Protein 1TEV (pdb70)

InterPro domains:
  IPR000850 Adenylate kinase/UMP-CMP kinase [MF_00235] (4-193)
  IPR000850 Adenylate kinase/UMP-CMP kinase [PR00094] (7-20)
  IPR000850 Adenylate kinase/UMP-CMP kinase [PR00094] (35-49)
  IPR000850 Adenylate kinase/UMP-CMP kinase [PR00094] (89-105)
  IPR000850 Adenylate kinase/UMP-CMP kinase [PR00094] (140-155)
  IPR000850 Adenylate kinase/UMP-CMP kinase [PR00094] (157-171)
  IPR000850 Adenylate kinase/UMP-CMP kinase [PTHR23359] (5-189)
  IPR000850 Adenylate kinase/UMP-CMP kinase [cd01428] (5-184)
  IPR006266 UMP-CMP kinase [MF_03172] (3-195)
  IPR006266 UMP-CMP kinase [TIGR01359] (5-192)
  IPR027417 P-loop containing nucleoside triphosphate hydrolase [G3DSA:3.40.50.300] (1-196)
  IPR027417 P-loop containing nucleoside triphosphate hydrolase [SSF52540] (3-194)
  IPR033690 Adenylate kinase, conserved site [PS0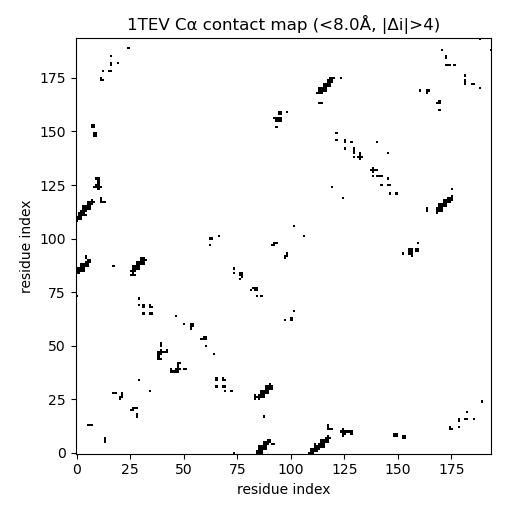0113] (89-100)

Organism: Homo sapiens (NCBI:txid9606)

Foldseek 3Di:
DEEEEEAAAALLCRVLLVVVCCVPPVAAEEELVVLVVVQCVPCVHPCNVVVVVCVVVVHDDDLVVSLVSVLVVQVVVCVVPVPNNYYYYYPPDQAVVSVVVCCVPCVVPYHYQAYEYRDDDQVSSLVSVQVVAVVPPGDPDDSVVSSVRNVVSCVRCVVVQVVRVVVVGYDYFHSSDDSVVRNVSVCVVVVPRD

CATH classification: 3.40.50.300

Secondary structure (DSSP, 8-state):
-EEEEEE--TTSSHHHHHHHHHHHH-PEEEEHHHHHHHHHH-TTSTTHHHHHHHHHTT-PPPHHHHHHHHHHHHHHHHHH-TT--EEEEES---SHHHHHHHHHHHTTT-EEEEEEEEE--HHHHHHHHHHHHHTSS--S--HHHHHHHHHHHHHHHHHHHHHHHHTT-EEEEETTS-HHHHHHHHHHHHHH--

Solvent-accessible surface area: 11073 Å² total; per-residue (Å²): 68,54,0,0,0,3,2,0,4,22,3,4,22,46,52,65,4,1,64,67,0,51,152,114,52,25,4,34,66,10,27,5,41,86,26,45,106,67,11,114,129,69,97,119,30,121,45,3,101,78,1,97,115,46,103,177,108,76,115,158,24,36,32,103,10,18,8,42,3,0,69,61,45,5,74,104,36,49,96,94,72,78,162,82,38,63,0,0,0,19,36,4,2,118,58,104,107,25,5,97,15,4,66,157,64,4,112,76,117,11,91,23,32,1,0,0,7,3,38,23,87,34,70,57,6,2,87,50,16,54,106,142,7,165,102,72,87,181,28,146,26,86,112,134,51,2,68,149,116,4,90,70,21,58,137,42,2,106,48,0,10,80,82,11,104,156,114,55,70,21,40,138,3,62,2,47,73,66,72,95,90,7,29,85,35,0,31,125,24,4,95,170,95,29

GO terms:
  GO:0005515 protein binding (F, IPI)
  GO:0033862 UMP kinase activity (F, IDA)
  GO:0006225 UDP biosynthetic process (P, IDA)
  GO:0005634 nucleus (C, EXP)
  GO:0005737 cytoplasm (C, EXP)
  GO:0004849 uridine kinase activity (F, TAS)
  GO:0005634 nucleus (C, TAS)
  GO:0005737 cytoplasm (C, TAS)
  GO:0009220 pyrimidine ribonucleotide biosynthetic process (P, TAS)
  GO:0050145 nucleoside monophosphate kinase activity (F, EXP)
  GO:0005829 cytosol (C, TAS)
  GO:0015949 nucleobase-containing small molecule interconversion (P, TAS)
  GO:0005654 nucleoplasm (C, IDA)
  GO:0004550 nucleoside diphosphate kinase activity (F, IDA)
  GO:0070062 extracellular exosome (C, HDA)

Sequence (194 aa):
PLVVFVLGGPGAGKGTQCARIVEKYGYTHLSAGELLRDERKNPDSQYGELIEKYIKEGKIVPVEITISLLKREMDQTMAANAQKNKFLIDGFPRNQDNLQGWNKTMDGKADVSFVLFFDCNNEICIERCLERGKSSGRSDDNRESLEKRIQTYLQSTKPIIDLYEEMGKVKKIDASKSVDEVFDEVVQIFDKEG

Structure (mmCIF, N/CA/C/O backbone):
data_1TEV
#
_entry.id   1TEV
#
_cell.length_a   62.750
_cell.length_b   62.750
_cell.length_c   226.310
_cell.angle_alpha   90.00
_cell.angle_beta   90.00
_cell.angle_gamma   120.00
#
_symmetry.space_group_name_H-M   'P 65 2 2'
#
loop_
_entity.id
_entity.type
_entity.pdbx_description
1 polymer 'UMP-CMP kinase'
2 non-polymer 'SULFATE ION'
3 water water
#
loop_
_atom_site.group_PDB
_atom_site.id
_atom_site.type_symbol
_atom_site.label_atom_id
_atom_site.label_alt_id
_atom_site.label_comp_id
_atom_site.label_asym_id
_atom_site.label_entity_id
_atom_site.label_seq_id
_atom_site.pdbx_PDB_ins_code
_atom_site.Cartn_x
_atom_site.Cartn_y
_atom_site.Cartn_z
_atom_site.occupancy
_atom_site.B_iso_or_equiv
_atom_site.auth_seq_id
_atom_site.auth_comp_id
_atom_site.auth_asym_id
_atom_site.auth_atom_id
_atom_site.pdbx_PDB_model_num
ATOM 1 N N . PRO A 1 3 ? 66.569 22.912 19.499 1.00 42.19 3 PRO A N 1
ATOM 2 C CA . PRO A 1 3 ? 65.106 22.532 19.414 1.00 42.06 3 PRO A CA 1
ATOM 3 C C . PRO A 1 3 ? 64.299 23.627 18.721 1.00 40.49 3 PRO A C 1
ATOM 4 O O . PRO A 1 3 ? 64.161 24.754 19.197 1.00 40.98 3 PRO A O 1
ATOM 8 N N . LEU A 1 4 ? 63.844 23.298 17.529 1.00 39.67 4 LEU A N 1
ATOM 9 C CA . LEU A 1 4 ? 63.161 24.242 16.659 1.00 39.04 4 LEU A CA 1
ATOM 10 C C . LEU A 1 4 ? 61.700 23.865 16.586 1.00 37.10 4 LEU A C 1
ATOM 11 O O . LEU A 1 4 ? 61.375 22.705 16.426 1.00 37.25 4 LEU A O 1
ATOM 16 N N . VAL A 1 5 ? 60.836 24.863 16.663 1.00 34.84 5 VAL A N 1
ATOM 17 C CA . VAL A 1 5 ? 59.419 24.684 16.626 1.00 33.83 5 VAL A CA 1
ATOM 18 C C . VAL A 1 5 ? 58.784 25.493 15.511 1.00 33.14 5 VAL A C 1
ATOM 19 O O . VAL A 1 5 ? 59.113 26.661 15.326 1.00 32.91 5 VAL A O 1
ATOM 23 N N . VAL A 1 6 ? 57.833 24.882 14.803 1.00 31.54 6 VAL A N 1
ATOM 24 C CA . VAL A 1 6 ? 56.932 25.585 13.941 1.00 30.80 6 VAL A CA 1
ATOM 25 C C . VAL A 1 6 ? 55.515 25.400 14.493 1.00 31.63 6 VAL A C 1
ATOM 26 O O . VAL A 1 6 ? 55.058 24.257 14.640 1.00 31.32 6 VAL A O 1
ATOM 30 N N . PHE A 1 7 ? 54.809 26.508 14.732 1.00 31.53 7 PHE A N 1
ATOM 31 C CA . PHE A 1 7 ? 53.434 26.462 15.200 1.00 31.48 7 PHE A CA 1
ATOM 32 C C . PHE A 1 7 ? 52.534 26.418 13.963 1.00 31.44 7 PHE A C 1
ATOM 33 O O . PHE A 1 7 ? 52.750 27.177 13.017 1.00 30.03 7 PHE A O 1
ATOM 41 N N . VAL A 1 8 ? 51.511 25.569 14.006 1.00 30.34 8 VAL A N 1
ATOM 42 C CA . VAL A 1 8 ? 50.608 25.360 12.906 1.00 31.08 8 VAL A CA 1
ATOM 43 C C . VAL A 1 8 ? 49.261 25.865 13.324 1.00 32.03 8 VAL A C 1
ATOM 44 O O . VAL A 1 8 ? 48.668 25.334 14.272 1.00 32.99 8 VAL A O 1
ATOM 48 N N . LEU A 1 9 ? 48.753 26.854 12.595 1.00 32.86 9 LEU A N 1
ATOM 49 C CA . LEU A 1 9 ? 47.537 27.550 12.993 1.00 34.62 9 LEU A CA 1
ATOM 50 C C . LEU A 1 9 ? 46.503 27.453 11.886 1.00 34.25 9 LEU A C 1
ATOM 51 O O . LEU A 1 9 ? 46.833 27.296 10.720 1.00 35.27 9 LEU A O 1
ATOM 56 N N . GLY A 1 10 ? 45.251 27.497 12.288 1.00 34.23 10 GLY A N 1
ATOM 57 C CA . GLY A 1 10 ? 44.127 27.412 11.382 1.00 34.48 10 GLY A CA 1
ATOM 58 C C . GLY A 1 10 ? 42.978 26.761 12.100 1.00 34.32 10 GLY A C 1
ATOM 59 O O . GLY A 1 10 ? 43.172 25.903 12.971 1.00 34.42 10 GLY A O 1
ATOM 60 N N . GLY A 1 11 ? 41.773 27.206 11.779 1.00 34.17 11 GLY A N 1
ATOM 61 C CA . GLY A 1 11 ? 40.603 26.627 12.371 1.00 34.59 11 GLY A CA 1
ATOM 62 C C . GLY A 1 11 ? 40.326 25.245 11.815 1.00 34.55 11 GLY A C 1
ATOM 63 O O . GLY A 1 11 ? 41.042 24.748 10.934 1.00 34.32 11 GLY A O 1
ATOM 64 N N . PRO A 1 12 ? 39.306 24.613 12.372 1.00 34.62 12 PRO A N 1
ATOM 65 C CA . PRO A 1 12 ? 38.885 23.288 11.935 1.00 34.90 12 PRO A CA 1
ATOM 66 C C . PRO A 1 12 ? 38.417 23.302 10.504 1.00 34.91 12 PRO A C 1
ATOM 67 O O . PRO A 1 12 ? 37.744 24.236 10.074 1.00 34.30 12 PRO A O 1
ATOM 71 N N . GLY A 1 13 ? 38.750 22.235 9.791 1.00 35.60 13 GLY A N 1
ATOM 72 C CA . GLY A 1 13 ? 38.423 22.111 8.390 1.00 35.77 13 GLY A CA 1
ATOM 73 C C . GLY A 1 13 ? 39.442 22.778 7.474 1.00 36.53 13 GLY A C 1
ATOM 74 O O . GLY A 1 13 ? 39.263 22.738 6.256 1.00 36.87 13 GLY A O 1
ATOM 75 N N . ALA A 1 14 ? 40.509 23.349 8.040 1.00 36.15 14 ALA A N 1
ATOM 76 C CA . ALA A 1 14 ? 41.461 24.118 7.260 1.00 36.84 14 ALA A CA 1
ATOM 77 C C . ALA A 1 14 ? 42.494 23.241 6.529 1.00 36.73 14 ALA A C 1
ATOM 78 O O . ALA A 1 14 ? 43.245 23.758 5.727 1.00 37.09 14 ALA A O 1
ATOM 80 N N . GLY A 1 15 ? 42.523 21.940 6.810 1.00 36.41 15 GLY A N 1
ATOM 81 C CA . GLY A 1 15 ? 43.441 21.002 6.185 1.00 36.30 15 GLY A CA 1
ATOM 82 C C . GLY A 1 15 ? 44.779 20.793 6.881 1.00 35.99 15 GLY A C 1
ATOM 83 O O . GLY A 1 15 ? 45.692 20.247 6.266 1.00 36.14 15 GLY A O 1
ATOM 84 N N . LYS A 1 16 ? 44.897 21.198 8.151 1.00 36.13 16 LYS A N 1
ATOM 85 C CA . LYS A 1 16 ? 46.145 21.039 8.953 1.00 36.14 16 LYS A CA 1
ATOM 86 C C . LYS A 1 16 ? 46.640 19.599 9.041 1.00 34.92 16 LYS A C 1
ATOM 87 O O . LYS A 1 16 ? 47.837 19.308 8.834 1.00 35.04 16 LYS A O 1
ATOM 93 N N . GLY A 1 17 ? 45.706 18.719 9.383 1.00 34.28 17 GLY A N 1
ATOM 94 C CA . GLY A 1 17 ? 45.979 17.323 9.623 1.00 34.49 17 GLY A CA 1
ATOM 95 C C . GLY A 1 17 ? 46.724 16.682 8.475 1.00 34.74 17 GLY A C 1
ATOM 96 O O . GLY A 1 17 ? 47.790 16.141 8.680 1.00 33.49 17 GLY A O 1
ATOM 97 N N . THR A 1 18 ? 46.193 16.822 7.264 1.00 36.59 18 THR A N 1
ATOM 98 C CA . THR A 1 18 ? 46.830 16.253 6.071 1.00 38.40 18 THR A CA 1
ATOM 99 C C . THR A 1 18 ? 48.231 16.794 5.811 1.00 37.85 18 THR A C 1
ATOM 100 O O . THR A 1 18 ? 49.128 16.043 5.463 1.00 38.81 18 THR A O 1
ATOM 104 N N . GLN A 1 19 ? 48.410 18.095 5.953 1.00 38.12 19 GLN A N 1
ATOM 105 C CA . GLN A 1 19 ? 49.715 18.718 5.675 1.00 38.26 19 GLN A CA 1
ATOM 106 C C . GLN A 1 19 ? 50.750 18.383 6.727 1.00 38.83 19 GLN A C 1
ATOM 107 O O . GLN A 1 19 ? 51.921 18.243 6.411 1.00 39.67 19 GLN A O 1
ATOM 113 N N . CYS A 1 20 ? 50.336 18.238 7.978 1.00 39.34 20 CYS A N 1
ATOM 114 C CA . CYS A 1 20 ? 51.300 17.936 9.034 1.00 40.36 20 CYS A CA 1
ATOM 115 C C . CYS A 1 20 ? 51.922 16.579 8.830 1.00 40.05 20 CYS A C 1
ATOM 116 O O . CYS A 1 20 ? 53.122 16.423 9.035 1.00 40.09 20 CYS A O 1
ATOM 119 N N . ALA A 1 21 ? 51.095 15.609 8.423 1.00 40.48 21 ALA A N 1
ATOM 120 C CA . ALA A 1 21 ? 51.540 14.248 8.104 1.00 40.06 21 ALA A CA 1
ATOM 121 C C . ALA A 1 21 ? 52.508 14.286 6.936 1.00 40.30 21 ALA A C 1
ATOM 122 O O . ALA A 1 21 ? 53.540 13.631 6.930 1.00 40.06 21 ALA A O 1
ATOM 124 N N . ARG A 1 22 ? 52.180 15.104 5.953 1.00 41.19 22 ARG A N 1
ATOM 125 C CA . ARG A 1 22 ? 53.064 15.317 4.795 1.00 41.25 22 ARG A CA 1
ATOM 126 C C . ARG A 1 22 ? 54.434 15.912 5.164 1.00 40.07 22 ARG A C 1
ATOM 127 O O . ARG A 1 22 ? 55.480 15.487 4.655 1.00 40.30 22 ARG A O 1
ATOM 135 N N . ILE A 1 23 ? 54.434 16.861 6.092 1.00 38.53 23 ILE A N 1
ATOM 136 C CA . ILE A 1 23 ? 55.656 17.544 6.490 1.00 37.11 23 ILE A CA 1
ATOM 137 C C . ILE A 1 23 ? 56.519 16.609 7.301 1.00 37.58 23 ILE A C 1
ATOM 138 O O . ILE A 1 23 ? 57.733 16.665 7.209 1.00 35.84 23 ILE A O 1
ATOM 143 N N . VAL A 1 24 ? 55.886 15.738 8.082 1.00 38.67 24 VAL A N 1
ATOM 144 C CA . VAL A 1 24 ? 56.600 14.774 8.923 1.00 39.75 24 VAL A CA 1
ATOM 145 C C . VAL A 1 24 ? 57.364 13.751 8.069 1.00 41.72 24 VAL A C 1
ATOM 146 O O . VAL A 1 24 ? 58.534 13.436 8.363 1.00 42.84 24 VAL A O 1
ATOM 150 N N . GLU A 1 25 ? 56.712 13.256 7.012 1.00 42.78 25 GLU A N 1
ATOM 151 C CA . GLU A 1 25 ? 57.330 12.320 6.071 1.00 44.29 25 GLU A CA 1
ATOM 152 C C . GLU A 1 25 ? 58.544 12.898 5.343 1.00 44.27 25 GLU A C 1
ATOM 153 O O . GLU A 1 25 ? 59.645 12.336 5.391 1.00 44.15 25 GLU A O 1
ATOM 159 N N . LYS A 1 26 ? 58.331 14.017 4.660 1.00 44.17 26 LYS A N 1
ATOM 160 C CA . LYS A 1 26 ? 59.356 14.616 3.806 1.00 43.75 26 LYS A CA 1
ATOM 161 C C . LYS A 1 26 ? 60.522 15.249 4.560 1.00 43.28 26 LYS A C 1
ATOM 162 O O . LYS A 1 26 ? 61.692 15.096 4.162 1.00 43.66 26 LYS A O 1
ATOM 168 N N . TYR A 1 27 ? 60.229 15.951 5.653 1.00 42.45 27 TYR A N 1
ATOM 169 C CA . TYR A 1 27 ? 61.247 16.786 6.330 1.00 41.30 27 TYR A CA 1
ATOM 170 C C . TYR A 1 27 ? 61.755 16.253 7.663 1.00 41.23 27 TYR A C 1
ATOM 171 O O . TYR A 1 27 ? 62.653 16.836 8.284 1.00 41.54 27 TYR A O 1
ATOM 180 N N . GLY A 1 28 ? 61.180 15.147 8.110 1.00 41.20 28 GLY A N 1
ATOM 181 C CA . GLY A 1 28 ? 61.561 14.550 9.378 1.00 40.95 28 GLY A CA 1
ATOM 182 C C . GLY A 1 28 ? 61.215 15.367 10.612 1.00 40.32 28 GLY A C 1
ATOM 183 O O . GLY A 1 28 ? 61.874 15.172 11.645 1.00 41.09 28 GLY A O 1
ATOM 184 N N . TYR A 1 29 ? 60.206 16.251 10.522 1.00 38.74 29 TYR A N 1
ATOM 185 C CA . TYR A 1 29 ? 59.654 16.923 11.705 1.00 38.29 29 TYR A CA 1
ATOM 186 C C . TYR A 1 29 ? 58.908 15.902 12.593 1.00 37.68 29 TYR A C 1
ATOM 187 O O . TYR A 1 29 ? 58.439 14.892 12.105 1.00 37.16 29 TYR A O 1
ATOM 196 N N . THR A 1 30 ? 58.824 16.179 13.891 1.00 37.35 30 THR A N 1
ATOM 197 C CA . THR A 1 30 ? 57.967 15.419 14.805 1.00 37.51 30 THR A CA 1
ATOM 198 C C . THR A 1 30 ? 56.723 16.235 15.074 1.00 36.71 30 THR A C 1
ATOM 199 O O . THR A 1 30 ? 56.824 17.372 15.473 1.00 37.71 30 THR A O 1
ATOM 203 N N . HIS A 1 31 ? 55.560 15.665 14.841 1.00 36.82 31 HIS A N 1
ATOM 204 C CA . HIS A 1 31 ? 54.292 16.370 15.019 1.00 37.13 31 HIS A CA 1
ATOM 205 C C . HIS A 1 31 ? 53.793 16.180 16.454 1.00 37.11 31 HIS A C 1
ATOM 206 O O . HIS A 1 31 ? 53.617 15.052 16.891 1.00 36.51 31 HIS A O 1
ATOM 213 N N . LEU A 1 32 ? 53.605 17.282 17.187 1.00 36.31 32 LEU A N 1
ATOM 214 C CA . LEU A 1 32 ? 52.976 17.251 18.499 1.00 36.13 32 LEU A CA 1
ATOM 215 C C . LEU A 1 32 ? 51.588 17.878 18.494 1.00 36.10 32 LEU A C 1
ATOM 216 O O . LEU A 1 32 ? 51.426 19.033 18.044 1.00 35.73 32 LEU A O 1
ATOM 221 N N . SER A 1 33 ? 50.592 17.160 19.024 1.00 35.08 33 SER A N 1
ATOM 222 C CA . SER A 1 33 ? 49.256 17.714 19.179 1.00 35.75 33 SER A CA 1
ATOM 223 C C . SER A 1 33 ? 49.011 17.993 20.626 1.00 34.87 33 SER A C 1
ATOM 224 O O . SER A 1 33 ? 49.004 17.079 21.444 1.00 34.37 33 SER A O 1
ATOM 227 N N . ALA A 1 34 ? 48.824 19.257 20.943 1.00 34.32 34 ALA A N 1
ATOM 228 C CA . ALA A 1 34 ? 48.719 19.669 22.324 1.00 34.39 34 ALA A CA 1
ATOM 229 C C . ALA A 1 34 ? 47.456 19.103 22.939 1.00 33.99 34 ALA A C 1
ATOM 230 O O . ALA A 1 34 ? 47.466 18.656 24.057 1.00 32.83 34 ALA A O 1
ATOM 232 N N . GLY A 1 35 ? 46.376 19.145 22.174 1.00 35.19 35 GLY A N 1
ATOM 233 C CA . GLY A 1 35 ? 45.079 18.612 22.568 1.00 35.62 35 GLY A CA 1
ATOM 234 C C . GLY A 1 35 ? 45.096 17.131 22.896 1.00 35.45 35 GLY A C 1
ATOM 235 O O . GLY A 1 35 ? 44.478 16.697 23.858 1.00 35.52 35 GLY A O 1
ATOM 236 N N . GLU A 1 36 ? 45.819 16.360 22.108 1.00 35.25 36 GLU A N 1
ATOM 237 C CA . GLU A 1 36 ? 45.897 14.915 22.304 1.00 36.13 36 GLU A CA 1
ATOM 238 C C . GLU A 1 36 ? 46.906 14.581 23.416 1.00 33.98 36 GLU A C 1
ATOM 239 O O . GLU A 1 36 ? 46.711 13.630 24.171 1.00 33.31 36 GLU A O 1
ATOM 245 N N . LEU A 1 37 ? 47.956 15.378 23.580 1.00 32.41 37 LEU A N 1
ATOM 246 C CA . LEU A 1 37 ? 48.871 15.128 24.685 1.00 31.13 37 LEU A CA 1
ATOM 247 C C . LEU A 1 37 ? 48.138 15.374 26.021 1.00 30.69 37 LEU A C 1
ATOM 248 O O . LEU A 1 37 ? 48.301 14.609 26.932 1.00 29.95 37 LEU A O 1
ATOM 253 N N . LEU A 1 38 ? 47.298 16.388 26.108 1.00 30.34 38 LEU A N 1
ATOM 254 C CA . LEU A 1 38 ? 46.537 16.639 27.338 1.00 32.78 38 LEU A CA 1
ATOM 255 C C . LEU A 1 38 ? 45.499 15.524 27.638 1.00 34.14 38 LEU A C 1
ATOM 256 O O . LEU A 1 38 ? 45.414 15.025 28.765 1.00 35.04 38 LEU A O 1
ATOM 261 N N . ARG A 1 39 ? 44.766 15.114 26.610 1.00 35.15 39 ARG A N 1
ATOM 262 C CA . ARG A 1 39 ? 43.741 14.088 26.724 1.00 37.39 39 ARG A CA 1
ATOM 263 C C . ARG A 1 39 ? 44.357 12.789 27.217 1.00 36.58 39 ARG A C 1
ATOM 264 O O . 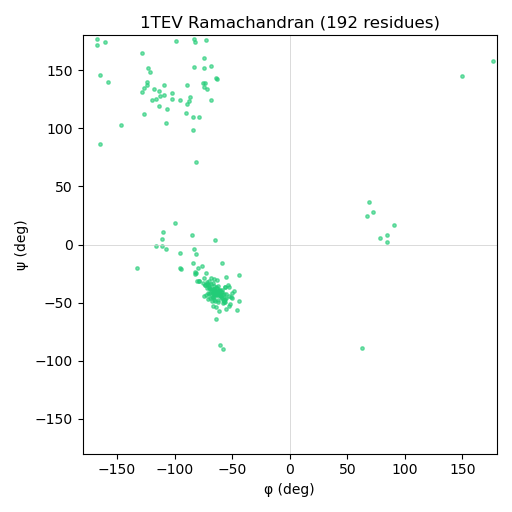ARG A 1 39 ? 43.842 12.163 28.132 1.00 36.42 39 ARG A O 1
ATOM 272 N N . ASP A 1 40 ? 45.493 12.411 26.663 1.00 36.98 40 ASP A N 1
ATOM 273 C CA . ASP A 1 40 ? 46.195 11.217 27.108 1.00 37.71 40 ASP A CA 1
ATOM 274 C C . ASP A 1 40 ? 46.800 11.280 28.499 1.00 37.54 40 ASP A C 1
ATOM 275 O O . ASP A 1 40 ? 46.825 10.267 29.221 1.00 38.25 40 ASP A O 1
ATOM 280 N N . GLU A 1 41 ? 47.262 12.451 28.898 1.00 37.12 41 GLU A N 1
ATOM 281 C CA . GLU A 1 41 ? 47.748 12.637 30.254 1.00 37.06 41 GLU A CA 1
ATOM 282 C C . GLU A 1 41 ? 46.561 12.470 31.266 1.00 37.77 41 GLU A C 1
ATOM 283 O O . GLU A 1 41 ? 46.722 11.924 32.350 1.00 36.92 41 GLU A O 1
ATOM 289 N N . ARG A 1 42 ? 45.378 12.919 30.882 1.00 39.00 42 ARG A N 1
ATOM 290 C CA . ARG A 1 42 ? 44.202 12.884 31.742 1.00 41.74 42 ARG A CA 1
ATOM 291 C C . ARG A 1 42 ? 43.683 11.456 31.985 1.00 43.75 42 ARG A C 1
ATOM 292 O O . ARG A 1 42 ? 43.262 11.124 33.093 1.00 43.29 42 ARG A O 1
ATOM 300 N N . LYS A 1 43 ? 43.757 10.645 30.924 1.00 46.22 43 LYS A N 1
ATOM 301 C CA . LYS A 1 43 ? 43.237 9.282 30.821 1.00 47.99 43 LYS A CA 1
ATOM 302 C C . LYS A 1 43 ? 44.143 8.257 31.496 1.00 50.00 43 LYS A C 1
ATOM 303 O O . LYS A 1 43 ? 43.695 7.188 31.917 1.00 51.06 43 LYS A O 1
ATOM 309 N N . ASN A 1 44 ? 45.434 8.510 31.489 1.00 51.39 44 ASN A N 1
ATOM 310 C CA . ASN A 1 44 ? 46.316 7.772 32.342 1.00 53.25 44 ASN A CA 1
ATOM 311 C C . ASN A 1 44 ? 46.135 8.427 33.725 1.00 53.95 44 ASN A C 1
ATOM 312 O O . ASN A 1 44 ? 46.530 9.567 33.881 1.00 54.17 44 ASN A O 1
ATOM 317 N N . PRO A 1 45 ? 45.518 7.776 34.721 1.00 54.45 45 PRO A N 1
ATOM 318 C CA . PRO A 1 45 ? 45.614 8.309 36.096 1.00 54.02 45 PRO A CA 1
ATOM 319 C C . PRO A 1 45 ? 46.975 7.936 36.751 1.00 52.83 45 PRO A C 1
ATOM 320 O O . PRO A 1 45 ? 47.363 8.582 37.717 1.00 53.98 45 PRO A O 1
ATOM 324 N N . ASP A 1 46 ? 47.642 6.905 36.204 1.00 50.87 46 ASP A N 1
ATOM 325 C CA . ASP A 1 46 ? 49.117 6.642 36.229 1.00 48.69 46 ASP A CA 1
ATOM 326 C C . ASP A 1 46 ? 50.159 7.792 35.971 1.00 45.90 46 ASP A C 1
ATOM 327 O O . ASP A 1 46 ? 51.310 7.709 36.378 1.00 44.15 46 ASP A O 1
ATOM 332 N N . SER A 1 47 ? 49.769 8.818 35.233 1.00 43.22 47 SER A N 1
ATOM 333 C CA . SER A 1 47 ? 50.731 9.731 34.596 1.00 40.96 47 SER A CA 1
ATOM 334 C C . SER A 1 47 ? 51.287 10.847 35.502 1.00 39.33 47 SER A C 1
ATOM 335 O O . SER A 1 47 ? 50.819 11.041 36.631 1.00 38.68 47 SER A O 1
ATOM 338 N N . GLN A 1 48 ? 52.251 11.602 34.965 1.00 36.93 48 GLN A N 1
ATOM 339 C CA . GLN A 1 48 ? 52.884 12.692 35.699 1.00 35.83 48 GLN A CA 1
ATOM 340 C C . GLN A 1 48 ? 51.867 13.709 36.184 1.00 34.82 48 GLN A C 1
ATOM 341 O O . GLN A 1 48 ? 51.869 14.046 37.353 1.00 35.32 48 GLN A O 1
ATOM 347 N N . TYR A 1 49 ? 50.987 14.168 35.295 1.00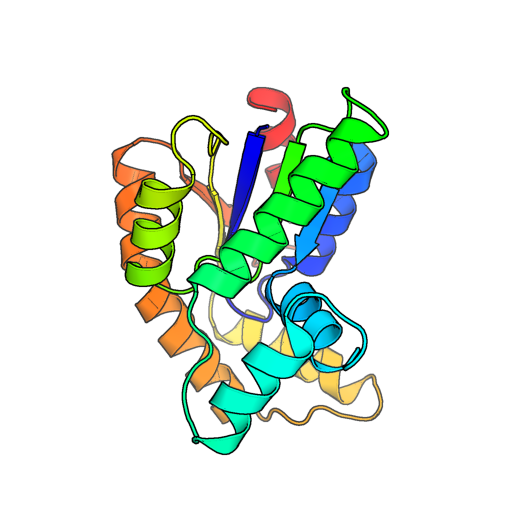 34.38 49 TYR A N 1
ATOM 348 C CA . TYR A 1 49 ? 50.044 15.227 35.594 1.00 33.93 49 TYR A CA 1
ATOM 349 C C . TYR A 1 49 ? 48.571 14.781 35.661 1.00 34.08 49 TYR A C 1
ATOM 350 O O . TYR A 1 49 ? 47.695 15.601 35.882 1.00 33.49 49 TYR A O 1
ATOM 359 N N . GLY A 1 50 ? 48.295 13.493 35.535 1.00 34.72 50 GLY A N 1
ATOM 360 C CA . GLY A 1 50 ? 46.911 13.013 35.521 1.00 35.39 50 GLY A CA 1
ATOM 361 C C . GLY A 1 50 ? 46.099 13.388 36.747 1.00 35.98 50 GLY A C 1
ATOM 362 O O . GLY A 1 50 ? 44.963 13.896 36.641 1.00 36.28 50 GLY A O 1
ATOM 363 N N . GLU A 1 51 ? 46.678 13.170 37.920 1.00 37.17 51 GLU A N 1
ATOM 364 C CA . GLU A 1 51 ? 45.994 13.507 39.170 1.00 38.58 51 GLU A CA 1
ATOM 365 C C . GLU A 1 51 ? 45.819 15.013 39.377 1.00 38.03 51 GLU A C 1
ATOM 366 O O . GLU A 1 51 ? 44.866 15.458 40.034 1.00 37.93 51 GLU A O 1
ATOM 372 N N . LEU A 1 52 ? 46.734 15.803 38.819 1.00 37.33 52 LEU A N 1
ATOM 373 C CA . LEU A 1 52 ? 46.659 17.249 38.925 1.00 36.92 52 LEU A CA 1
ATOM 374 C C . LEU A 1 52 ? 45.524 17.739 38.042 1.00 36.60 52 LEU A C 1
ATOM 375 O O . LEU A 1 52 ? 44.719 18.576 38.452 1.00 35.22 52 LEU A O 1
ATOM 380 N N . ILE A 1 53 ? 45.453 17.182 36.841 1.00 36.97 53 ILE A N 1
ATOM 381 C CA . ILE A 1 53 ? 44.402 17.529 35.903 1.00 37.89 53 ILE A CA 1
ATOM 382 C C . ILE A 1 53 ? 43.023 17.178 36.507 1.00 38.86 53 ILE A C 1
ATOM 383 O O . ILE A 1 53 ? 42.074 17.940 36.330 1.00 37.75 53 ILE A O 1
ATOM 388 N N . GLU A 1 54 ? 42.958 16.036 37.209 1.00 40.74 54 GLU A N 1
ATOM 389 C CA . GLU A 1 54 ? 41.762 15.553 37.947 1.00 42.66 54 GLU A CA 1
ATOM 390 C C . GLU A 1 54 ? 41.279 16.577 38.963 1.00 42.17 54 GLU A C 1
ATOM 391 O O . GLU A 1 54 ? 40.096 16.739 39.129 1.00 43.42 54 GLU A O 1
ATOM 397 N N . LYS A 1 55 ? 42.189 17.294 39.622 1.00 42.35 55 LYS A N 1
ATOM 398 C CA . LYS A 1 55 ? 41.794 18.329 40.579 1.00 41.86 55 LYS A CA 1
ATOM 399 C C . LYS A 1 55 ? 41.065 19.492 39.896 1.00 41.26 55 LYS A C 1
ATOM 400 O O . LYS A 1 55 ? 40.000 19.909 40.380 1.00 40.23 55 LYS A O 1
ATOM 406 N N . TYR A 1 56 ? 41.637 20.015 38.797 1.00 40.06 56 TYR A N 1
ATOM 407 C CA . TYR A 1 56 ? 40.992 21.071 38.003 1.00 39.45 56 TYR A CA 1
ATOM 408 C C . TYR A 1 56 ? 39.609 20.683 37.435 1.00 40.74 56 TYR A C 1
ATOM 409 O O . TYR A 1 56 ? 38.667 21.476 37.503 1.00 40.16 56 TYR A O 1
ATOM 418 N N . ILE A 1 57 ? 39.510 19.491 36.857 1.00 42.02 57 ILE A N 1
ATOM 419 C CA . ILE A 1 57 ? 38.219 18.910 36.438 1.00 43.99 57 ILE A CA 1
ATOM 420 C C . ILE A 1 57 ? 37.184 18.929 37.578 1.00 44.75 57 ILE A C 1
ATOM 421 O O . ILE A 1 57 ? 36.087 19.400 37.392 1.00 45.14 57 ILE A O 1
ATOM 426 N N . LYS A 1 58 ? 37.554 18.419 38.748 1.00 45.61 58 LYS A N 1
ATOM 427 C CA . LYS A 1 58 ? 36.661 18.418 39.905 1.00 46.90 58 LYS A CA 1
ATOM 428 C C . LYS A 1 58 ? 36.159 19.808 40.291 1.00 46.55 58 LYS A C 1
ATOM 429 O O . LYS A 1 58 ? 35.007 19.958 40.682 1.00 47.12 58 LYS A O 1
ATOM 435 N N . GLU A 1 59 ? 37.017 20.814 40.159 1.00 46.42 59 GLU A N 1
ATOM 436 C CA . GLU A 1 59 ? 36.681 22.190 40.506 1.00 46.70 59 GLU A CA 1
ATOM 437 C C . GLU A 1 59 ? 35.924 22.973 39.431 1.00 46.52 59 GLU A C 1
ATOM 438 O O . GLU A 1 59 ? 35.589 24.146 39.650 1.00 47.62 59 GLU A O 1
ATOM 444 N N . GLY A 1 60 ? 35.698 22.388 38.264 1.00 46.27 60 GLY A N 1
ATOM 445 C CA . GLY A 1 60 ? 35.069 23.122 37.181 1.00 46.20 60 GLY A CA 1
ATOM 446 C C . GLY A 1 60 ? 35.964 24.206 36.635 1.00 46.68 60 GLY A C 1
ATOM 447 O O . GLY A 1 60 ? 35.492 25.275 36.245 1.00 47.43 60 GLY A O 1
ATOM 448 N N . LYS A 1 61 ? 37.266 23.932 36.582 1.00 46.48 61 LYS A N 1
ATOM 449 C CA . LYS A 1 61 ? 38.277 24.969 36.341 1.00 45.96 61 LYS A CA 1
ATOM 450 C C . LYS A 1 61 ? 39.102 24.647 35.088 1.00 44.74 61 LYS A C 1
ATOM 451 O O . LYS A 1 61 ? 39.309 23.487 34.780 1.00 44.12 61 LYS A O 1
ATOM 457 N N . ILE A 1 62 ? 39.571 25.652 34.352 1.00 43.85 62 ILE A N 1
ATOM 458 C CA . ILE A 1 62 ? 40.383 25.360 33.172 1.00 43.35 62 ILE A CA 1
ATOM 459 C C . ILE A 1 62 ? 41.764 24.894 33.599 1.00 42.07 62 ILE A C 1
ATOM 460 O O . ILE A 1 62 ? 42.334 25.400 34.571 1.00 42.53 62 ILE A O 1
ATOM 465 N N . VAL A 1 63 ? 42.260 23.884 32.900 1.00 40.44 63 VAL A N 1
ATOM 466 C CA . VAL A 1 63 ? 43.598 23.378 33.087 1.00 39.21 63 VAL A CA 1
ATOM 467 C C . VAL A 1 63 ? 44.576 24.460 32.606 1.00 38.05 63 VAL A C 1
ATOM 468 O O . VAL A 1 63 ? 44.484 24.928 31.478 1.00 37.92 63 VAL A O 1
ATOM 472 N N . PRO A 1 64 ? 45.491 24.880 33.469 1.00 36.63 64 PRO A N 1
ATOM 473 C CA . PRO A 1 64 ? 46.424 25.956 33.120 1.00 35.53 64 PRO A CA 1
ATOM 474 C C . PRO A 1 64 ? 47.328 25.575 31.987 1.00 34.47 64 PRO A C 1
ATOM 475 O O . PRO A 1 64 ? 47.777 24.442 31.905 1.00 32.12 64 PRO A O 1
ATOM 479 N N . VAL A 1 65 ? 47.624 26.553 31.140 1.00 34.29 65 VAL A N 1
ATOM 480 C CA . VAL A 1 65 ? 48.537 26.351 30.022 1.00 34.07 65 VAL A CA 1
ATOM 481 C C . VAL A 1 65 ? 49.915 25.818 30.451 1.00 32.65 65 VAL A C 1
ATOM 482 O O . VAL A 1 65 ? 50.575 25.113 29.712 1.00 32.91 65 VAL A O 1
ATOM 486 N N . GLU A 1 66 ? 50.338 26.127 31.662 1.00 31.02 66 GLU A N 1
ATOM 487 C CA . GLU A 1 66 ? 51.634 25.642 32.177 1.00 30.77 66 GLU A CA 1
ATOM 488 C C . GLU A 1 66 ? 51.801 24.119 32.090 1.00 29.13 66 GLU A C 1
ATOM 489 O O . GLU A 1 66 ? 52.876 23.615 31.811 1.00 28.08 66 GLU A O 1
ATOM 495 N N . ILE A 1 67 ? 50.711 23.391 32.286 1.00 28.35 67 ILE A N 1
ATOM 496 C CA . ILE A 1 67 ? 50.700 21.942 32.137 1.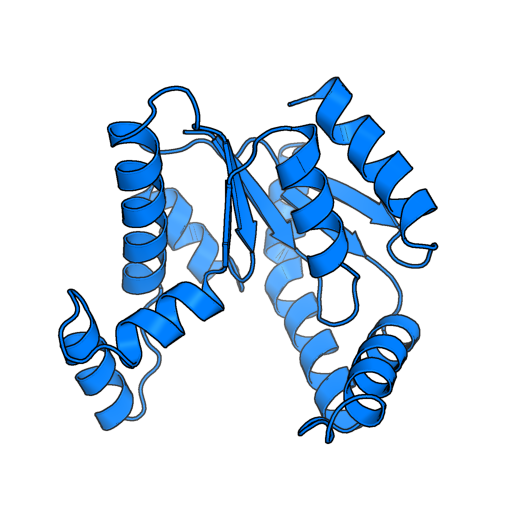00 28.42 67 ILE A CA 1
ATOM 497 C C . ILE A 1 67 ? 50.912 21.561 30.699 1.00 27.88 67 ILE A C 1
ATOM 498 O O . ILE A 1 67 ? 51.698 20.646 30.404 1.00 27.47 67 ILE A O 1
ATOM 503 N N . THR A 1 68 ? 50.202 22.252 29.809 1.00 28.03 68 THR A N 1
ATOM 504 C CA . THR A 1 68 ? 50.322 22.026 28.370 1.00 29.06 68 THR A CA 1
ATOM 505 C C . THR A 1 68 ? 51.724 22.294 27.855 1.00 28.17 68 THR A C 1
ATOM 506 O O . THR A 1 68 ? 52.233 21.540 27.063 1.00 27.31 68 THR A O 1
ATOM 510 N N . ILE A 1 69 ? 52.346 23.369 28.316 1.00 27.92 69 ILE A N 1
ATOM 511 C CA . ILE A 1 69 ? 53.714 23.673 27.910 1.00 29.23 69 ILE A CA 1
ATOM 512 C C . ILE A 1 69 ? 54.631 22.616 28.473 1.00 28.90 69 ILE A C 1
ATOM 513 O O . ILE A 1 69 ? 55.508 22.128 27.787 1.00 29.05 69 ILE A O 1
ATOM 518 N N . SER A 1 70 ? 54.422 22.205 29.709 1.00 29.38 70 SER A N 1
ATOM 519 C CA . SER A 1 70 ? 55.270 21.154 30.256 1.00 29.81 70 SER A CA 1
ATOM 520 C C . SER A 1 70 ? 55.200 19.895 29.443 1.00 29.31 70 SER A C 1
ATOM 521 O O . SER A 1 70 ? 56.209 19.261 29.263 1.00 30.28 70 SER A O 1
ATOM 524 N N . LEU A 1 71 ? 54.017 19.537 28.946 1.00 29.50 71 LEU A N 1
ATOM 525 C CA . LEU A 1 71 ? 53.860 18.308 28.168 1.00 29.03 71 LEU A CA 1
ATOM 526 C C . LEU A 1 71 ? 54.571 18.449 26.836 1.00 28.89 71 LEU A C 1
ATOM 527 O O . LEU A 1 71 ? 55.269 17.574 26.413 1.00 27.77 71 LEU A O 1
ATOM 532 N N . LEU A 1 72 ? 54.37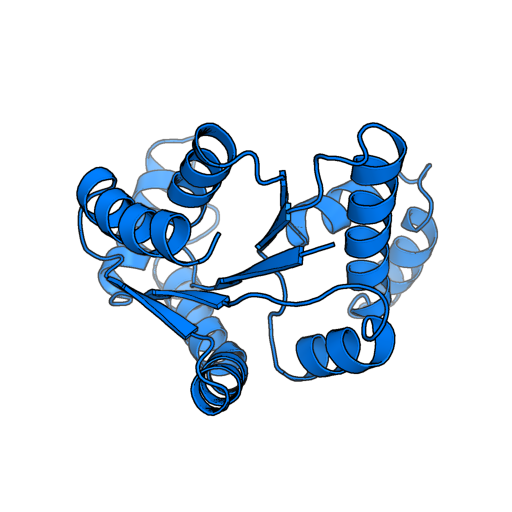4 19.567 26.167 1.00 29.57 72 LEU A N 1
ATOM 533 C CA . LEU A 1 72 ? 55.120 19.831 24.946 1.00 30.39 72 LEU A CA 1
ATOM 534 C C . LEU A 1 72 ? 56.630 19.763 25.151 1.00 30.91 72 LEU A C 1
ATOM 535 O O . LEU A 1 72 ? 57.338 19.195 24.328 1.00 30.55 72 LEU A O 1
ATOM 540 N N . LYS A 1 73 ? 57.125 20.332 26.248 1.00 32.21 73 LYS A N 1
ATOM 541 C CA . LYS A 1 73 ? 58.563 20.383 26.501 1.00 32.89 73 LYS A CA 1
ATOM 542 C C . LYS A 1 73 ? 59.123 19.020 26.823 1.00 33.69 73 LYS A C 1
ATOM 543 O O . LYS A 1 73 ? 60.257 18.700 26.457 1.00 34.41 73 LYS A O 1
ATOM 549 N N . ARG A 1 74 ? 58.344 18.198 27.509 1.00 34.62 74 ARG A N 1
ATOM 550 C CA . ARG A 1 74 ? 58.769 16.837 27.844 1.00 34.19 74 ARG A CA 1
ATOM 551 C C . ARG A 1 74 ? 58.838 15.949 26.610 1.00 34.93 74 ARG A C 1
ATOM 552 O O . ARG A 1 74 ? 59.724 15.136 26.502 1.00 34.57 74 ARG A O 1
ATOM 560 N N . GLU A 1 75 ? 57.867 16.056 25.709 1.00 36.14 75 GLU A N 1
ATOM 561 C CA . GLU A 1 75 ? 57.918 15.328 24.462 1.00 37.77 75 GLU A CA 1
ATOM 562 C C . GLU A 1 75 ? 59.111 15.749 23.583 1.00 37.68 75 GLU A C 1
ATOM 563 O O . GLU A 1 75 ? 59.717 14.922 22.944 1.00 36.67 75 GLU A O 1
ATOM 569 N N . MET A 1 76 ? 59.441 17.033 23.572 1.00 38.32 76 MET A N 1
ATOM 570 C CA . MET A 1 76 ? 60.590 17.517 22.817 1.00 39.09 76 MET A CA 1
ATOM 571 C C . MET A 1 76 ? 61.887 16.981 23.450 1.00 39.81 76 MET A C 1
ATOM 572 O O . MET A 1 76 ? 62.751 16.430 22.756 1.00 39.41 76 MET A O 1
ATOM 577 N N . ASP A 1 77 ? 62.001 17.114 24.764 1.00 40.87 77 ASP A N 1
ATOM 578 C CA . ASP A 1 77 ? 63.180 16.608 25.475 1.00 42.48 77 ASP A CA 1
ATOM 579 C C . ASP A 1 77 ? 63.364 15.099 25.298 1.00 42.99 77 ASP A C 1
ATOM 580 O O . ASP A 1 77 ? 64.479 14.667 25.082 1.00 43.36 77 ASP A O 1
ATOM 585 N N . GLN A 1 78 ? 62.289 14.305 25.335 1.00 43.86 78 GLN A N 1
ATOM 586 C CA . GLN A 1 78 ? 62.401 12.833 25.195 1.00 45.19 78 GLN A CA 1
ATOM 587 C C . GLN A 1 78 ? 62.755 12.402 23.774 1.00 45.60 78 GLN A C 1
ATOM 588 O O . GLN A 1 78 ? 63.530 11.439 23.561 1.00 46.24 78 GLN A O 1
ATOM 594 N N . THR A 1 79 ? 62.187 13.110 22.807 1.00 46.03 79 THR A N 1
ATOM 595 C CA . THR A 1 79 ? 62.431 12.843 21.409 1.00 46.71 79 THR A CA 1
ATOM 596 C C . THR A 1 79 ? 63.932 13.071 21.080 1.00 48.00 79 THR A C 1
ATOM 597 O O . THR A 1 79 ? 64.555 12.239 20.399 1.00 48.11 79 THR A O 1
ATOM 601 N N . MET A 1 80 ? 64.522 14.126 21.643 1.00 49.15 80 MET A N 1
ATOM 602 C CA . MET A 1 80 ? 65.933 14.450 21.424 1.00 50.33 80 MET A CA 1
ATOM 603 C C . MET A 1 80 ? 66.966 13.622 22.227 1.00 51.69 80 MET A C 1
ATOM 604 O O . MET A 1 80 ? 68.079 13.378 21.747 1.00 52.39 80 MET A O 1
ATOM 609 N N . ALA A 1 81 ? 66.605 13.184 23.428 1.00 52.69 81 ALA A N 1
ATOM 610 C CA . ALA A 1 81 ? 67.462 12.305 24.216 1.00 53.35 81 ALA A CA 1
ATOM 611 C C . ALA A 1 81 ? 67.636 10.917 23.551 1.00 54.41 81 ALA A C 1
ATOM 612 O O . ALA A 1 81 ? 68.675 10.284 23.719 1.00 54.97 81 ALA A O 1
ATOM 614 N N . ALA A 1 82 ? 66.629 10.465 22.800 1.00 55.22 82 ALA A N 1
ATOM 615 C CA . ALA A 1 82 ? 66.696 9.213 22.058 1.00 55.93 82 ALA A CA 1
ATOM 616 C C . ALA A 1 82 ? 67.429 9.354 20.727 1.00 57.03 82 ALA A C 1
ATOM 617 O O . ALA A 1 82 ? 67.954 8.361 20.196 1.00 58.22 82 ALA A O 1
ATOM 619 N N . ASN A 1 83 ? 67.460 10.575 20.186 1.00 57.46 83 ASN A N 1
ATOM 620 C CA . ASN A 1 83 ? 67.874 10.819 18.808 1.00 57.51 83 ASN A CA 1
ATOM 621 C C . ASN A 1 83 ? 68.149 12.310 18.663 1.00 57.74 83 ASN A C 1
ATOM 622 O O . ASN A 1 83 ? 67.257 13.080 18.278 1.00 58.19 83 ASN A O 1
ATOM 627 N N . ALA A 1 84 ? 69.369 12.729 18.988 1.00 57.38 84 ALA A N 1
ATOM 628 C CA . ALA A 1 84 ? 69.714 14.156 19.056 1.00 57.33 84 ALA A CA 1
ATOM 629 C C . ALA A 1 84 ? 69.506 14.899 17.749 1.00 57.19 84 ALA A C 1
ATOM 630 O O . ALA A 1 84 ? 69.485 16.132 17.741 1.00 57.60 84 ALA A O 1
ATOM 632 N N . GLN A 1 85 ? 69.362 14.151 16.656 1.00 56.89 85 GLN A N 1
ATOM 633 C CA . GLN A 1 85 ? 69.108 14.707 15.324 1.00 56.67 85 GLN A CA 1
ATOM 634 C C . GLN A 1 85 ? 67.639 15.048 15.045 1.00 55.38 85 GLN A C 1
ATOM 635 O O . GLN A 1 85 ? 67.360 15.845 14.148 1.00 55.83 85 GLN A O 1
ATOM 641 N N . LYS A 1 86 ? 66.705 14.406 15.750 1.00 53.62 86 LYS A N 1
ATOM 642 C CA . LYS A 1 86 ? 65.274 14.688 15.594 1.00 51.92 86 LYS A CA 1
ATOM 643 C C . LYS A 1 86 ? 64.870 15.926 16.410 1.00 50.06 86 LYS A C 1
ATOM 644 O O . LYS A 1 86 ? 64.148 15.825 17.406 1.00 49.81 86 LYS A O 1
ATOM 650 N N . ASN A 1 87 ? 65.315 17.091 15.956 1.00 47.42 87 ASN A N 1
ATOM 651 C CA . ASN A 1 87 ? 65.174 18.342 16.703 1.00 46.01 87 ASN A CA 1
ATOM 652 C C . ASN A 1 87 ? 64.177 19.362 16.128 1.00 44.10 87 ASN A C 1
ATOM 653 O O . ASN A 1 87 ? 64.142 20.514 16.592 1.00 43.73 87 ASN A O 1
ATOM 658 N N . LYS A 1 88 ? 63.365 18.965 15.153 1.00 41.76 88 LYS A N 1
ATOM 659 C CA . LYS A 1 88 ? 62.396 19.889 14.563 1.00 40.85 88 LYS A CA 1
ATOM 660 C C . LYS A 1 88 ? 60.972 19.438 14.883 1.00 39.19 88 LYS A C 1
ATOM 661 O O . LYS A 1 88 ? 60.633 18.269 14.662 1.00 38.87 88 LYS A O 1
ATOM 667 N N . PHE A 1 89 ? 60.142 20.374 15.338 1.00 36.83 89 PHE A N 1
ATOM 668 C CA . PHE A 1 89 ? 58.792 20.062 15.804 1.00 36.34 89 PHE A CA 1
ATOM 669 C C . PHE A 1 89 ? 57.726 20.903 15.174 1.00 35.28 89 PHE A C 1
ATOM 670 O O . PHE A 1 89 ? 57.891 22.112 15.046 1.00 35.61 89 PHE A O 1
ATOM 678 N N . LEU A 1 90 ? 56.675 20.241 14.700 1.00 34.37 90 LEU A N 1
ATOM 679 C CA . LEU A 1 90 ? 55.431 20.881 14.304 1.00 34.34 90 LEU A CA 1
ATOM 680 C C . LEU A 1 90 ? 54.465 20.808 15.478 1.00 34.21 90 LEU A C 1
ATOM 681 O O . LEU A 1 90 ? 54.159 19.714 15.947 1.00 34.78 90 LEU A O 1
ATOM 686 N N . ILE A 1 91 ? 53.952 21.931 15.924 1.00 32.80 91 ILE A N 1
ATOM 687 C CA . ILE A 1 91 ? 53.084 21.926 17.084 1.00 33.28 91 ILE A CA 1
ATOM 688 C C . ILE A 1 91 ? 51.758 22.459 16.665 1.00 33.75 91 ILE A C 1
ATOM 689 O O . ILE A 1 91 ? 51.687 23.584 16.121 1.00 31.59 91 ILE A O 1
ATOM 694 N N . ASP A 1 92 ? 50.703 21.664 16.900 1.00 34.35 92 ASP A N 1
ATOM 695 C CA . ASP A 1 92 ? 49.346 22.205 16.776 1.00 35.76 92 ASP A CA 1
ATOM 696 C C . ASP A 1 92 ? 48.430 21.984 17.964 1.00 34.99 92 ASP A C 1
ATOM 697 O O . ASP A 1 92 ? 48.739 21.242 18.847 1.00 34.96 92 ASP A O 1
ATOM 702 N N . GLY A 1 93 ? 47.336 22.727 17.986 1.00 35.19 93 GLY A N 1
ATOM 703 C CA . GLY A 1 93 ? 46.483 22.848 19.152 1.00 35.32 93 GLY A CA 1
ATOM 704 C C . GLY A 1 93 ? 47.060 23.813 20.187 1.00 35.38 93 GLY A C 1
ATOM 705 O O . GLY A 1 93 ? 46.517 23.931 21.285 1.00 35.14 93 GLY A O 1
ATOM 706 N N . PHE A 1 94 ? 48.162 24.482 19.846 1.00 35.16 94 PHE A N 1
ATOM 707 C CA . PHE A 1 94 ? 48.776 25.487 20.712 1.00 35.26 94 PHE A CA 1
ATOM 708 C C . PHE A 1 94 ? 49.647 26.431 19.868 1.00 35.60 94 PHE A C 1
ATOM 709 O O . PHE A 1 94 ? 50.329 25.946 18.957 1.00 36.29 94 PHE A O 1
ATOM 717 N N . PRO A 1 95 ? 49.649 27.754 20.123 1.00 35.74 95 PRO A N 1
ATOM 718 C CA . PRO A 1 95 ? 48.804 28.430 21.129 1.00 35.77 95 PRO A CA 1
ATOM 719 C C . PRO A 1 95 ? 47.411 28.744 20.607 1.00 35.80 95 PRO A C 1
ATOM 720 O O . PRO A 1 95 ? 47.222 28.939 19.428 1.00 34.31 95 PRO A O 1
ATOM 724 N N . ARG A 1 96 ? 46.454 28.810 21.526 1.00 37.48 96 ARG A N 1
ATOM 725 C CA . ARG A 1 96 ? 45.063 29.089 21.201 1.00 37.94 96 ARG A CA 1
ATOM 726 C C . ARG A 1 96 ? 44.697 30.562 21.351 1.00 38.03 96 ARG A C 1
ATOM 727 O O . ARG A 1 96 ? 43.720 31.010 20.790 1.00 39.14 96 ARG A O 1
ATOM 735 N N . ASN A 1 97 ? 45.488 31.307 22.113 1.00 38.02 97 ASN A N 1
ATOM 736 C CA . ASN A 1 97 ? 45.267 32.730 22.361 1.00 37.77 97 ASN A CA 1
ATOM 737 C C . ASN A 1 97 ? 46.551 33.383 22.851 1.00 38.13 97 ASN A C 1
ATOM 738 O O . ASN A 1 97 ? 47.559 32.699 23.081 1.00 37.57 97 ASN A O 1
ATOM 743 N N . GLN A 1 98 ? 46.542 34.711 23.002 1.00 38.83 98 GLN A N 1
ATOM 744 C CA . GLN A 1 98 ? 47.778 35.436 23.266 1.00 39.07 98 GLN A CA 1
ATOM 745 C C . GLN A 1 98 ? 48.321 35.229 24.676 1.00 39.05 98 GLN A C 1
ATOM 746 O O . GLN A 1 98 ? 49.506 35.347 24.879 1.00 38.29 98 GLN A O 1
ATOM 752 N N . ASP A 1 99 ? 47.470 34.891 25.639 1.00 40.00 99 ASP A N 1
ATOM 753 C CA . ASP A 1 99 ? 47.949 34.542 26.984 1.00 41.00 99 ASP A CA 1
ATOM 754 C C . ASP A 1 99 ? 48.716 33.218 26.998 1.00 40.04 99 ASP A C 1
ATOM 755 O O . ASP A 1 99 ? 49.720 33.103 27.698 1.00 40.27 99 ASP A O 1
ATOM 760 N N . ASN A 1 100 ? 48.259 32.237 26.220 1.00 38.60 100 ASN A N 1
ATOM 761 C CA . ASN A 1 100 ? 48.999 30.998 26.024 1.00 38.19 100 ASN A CA 1
ATOM 762 C C . ASN A 1 100 ? 50.385 31.318 25.448 1.00 37.42 100 ASN A C 1
ATOM 763 O O . ASN A 1 100 ? 51.398 30.729 25.864 1.00 36.56 100 ASN A O 1
ATOM 768 N N . LEU A 1 101 ? 50.419 32.233 24.474 1.00 37.35 101 LEU A N 1
ATOM 769 C CA . LEU A 1 101 ? 51.662 32.556 23.764 1.00 36.83 101 LEU A CA 1
ATOM 770 C C . LEU A 1 101 ? 52.657 33.302 24.628 1.00 36.35 101 LEU A C 1
ATOM 771 O O . LEU A 1 101 ? 53.858 33.074 24.520 1.00 36.34 101 LEU A O 1
ATOM 776 N N . GLN A 1 102 ? 52.175 34.188 25.477 1.00 36.31 102 GLN A N 1
ATOM 777 C CA . GLN A 1 102 ? 53.043 34.866 26.447 1.00 37.30 102 GLN A CA 1
ATOM 778 C C . GLN A 1 102 ? 53.658 33.851 27.414 1.00 36.83 102 GLN A C 1
ATOM 779 O O . GLN A 1 102 ? 54.864 33.921 27.713 1.00 36.52 102 GLN A O 1
ATOM 785 N N . GLY A 1 103 ? 52.827 32.909 27.891 1.00 36.07 103 GLY A N 1
ATOM 786 C CA . GLY A 1 103 ? 53.298 31.848 28.764 1.00 35.45 103 GLY A CA 1
ATOM 787 C C . GLY A 1 103 ? 54.423 31.068 28.102 1.00 34.87 103 GLY A C 1
ATOM 788 O O . GLY A 1 103 ? 55.465 30.824 28.678 1.00 35.13 103 GLY A O 1
ATOM 789 N N . TRP A 1 104 ? 54.235 30.699 26.856 1.00 34.88 104 TRP A N 1
ATOM 790 C CA . TRP A 1 104 ? 55.297 30.015 26.103 1.00 35.05 104 TRP A CA 1
ATOM 791 C C . TRP A 1 104 ? 56.581 30.870 26.109 1.00 35.51 104 TRP A C 1
ATOM 792 O O . TRP A 1 104 ? 57.654 30.411 26.520 1.00 35.34 104 TRP A O 1
ATOM 803 N N . ASN A 1 105 ? 56.464 32.111 25.664 1.00 36.08 105 ASN A N 1
ATOM 804 C CA . ASN A 1 105 ? 57.641 32.983 25.503 1.00 37.09 105 ASN A CA 1
ATOM 805 C C . ASN A 1 105 ? 58.380 33.244 26.823 1.00 38.39 105 ASN A C 1
ATOM 806 O O . ASN A 1 105 ? 59.591 33.229 26.858 1.00 38.47 105 ASN A O 1
ATOM 811 N N . LYS A 1 106 ? 57.646 33.419 27.917 1.00 39.52 106 LYS A N 1
ATOM 812 C CA . LYS A 1 106 ? 58.268 33.533 29.225 1.00 40.47 106 LYS A CA 1
ATOM 813 C C . LYS A 1 106 ? 58.947 32.230 29.686 1.00 40.90 106 LYS A C 1
ATOM 814 O O . LYS A 1 106 ? 60.031 32.252 30.273 1.00 41.54 106 LYS A O 1
ATOM 820 N N . THR A 1 107 ? 58.354 31.078 29.405 1.00 40.88 107 THR A N 1
ATOM 821 C CA . THR A 1 107 ? 58.867 29.839 29.984 1.00 40.44 107 THR A CA 1
ATOM 822 C C . THR A 1 107 ? 59.832 29.110 29.088 1.00 41.07 107 THR A C 1
ATOM 823 O O . THR A 1 107 ? 60.597 28.275 29.552 1.00 41.53 107 THR A O 1
ATOM 827 N N . MET A 1 108 ? 59.799 29.380 27.795 1.00 42.08 108 MET A N 1
ATOM 828 C CA . MET A 1 108 ? 60.567 28.558 26.871 1.00 43.09 108 MET A CA 1
ATOM 829 C C . MET A 1 108 ? 61.756 29.285 26.233 1.00 44.95 108 MET A C 1
ATOM 830 O O . MET A 1 108 ? 62.510 28.687 25.457 1.00 43.68 108 MET A O 1
ATOM 835 N N . ASP A 1 109 ? 61.954 30.562 26.545 1.00 48.13 109 ASP A N 1
ATOM 836 C CA . ASP A 1 109 ? 63.116 31.236 25.970 1.00 50.63 109 ASP A CA 1
ATOM 837 C C . ASP A 1 109 ? 64.415 30.748 26.600 1.00 50.54 109 ASP A C 1
ATOM 838 O O . ASP A 1 109 ? 64.528 30.572 27.817 1.00 50.68 109 ASP A O 1
ATOM 843 N N . GLY A 1 110 ? 65.366 30.471 25.727 1.00 50.89 110 GLY A N 1
ATOM 844 C CA . GLY A 1 110 ? 66.572 29.774 26.097 1.00 51.80 110 GLY A CA 1
ATOM 845 C C . GLY A 1 110 ? 66.378 28.271 26.094 1.00 52.20 110 GLY A C 1
ATOM 846 O O . GLY A 1 110 ? 67.265 27.548 26.531 1.00 53.96 110 GLY A O 1
ATOM 847 N N . LYS A 1 111 ? 65.235 27.789 25.612 1.00 51.95 111 LYS A N 1
ATOM 848 C CA . LYS A 1 111 ? 64.963 26.353 25.583 1.00 51.43 111 LYS A CA 1
ATOM 849 C C . LYS A 1 111 ? 64.422 25.859 24.235 1.00 50.74 111 LYS A C 1
ATOM 850 O O . LYS A 1 111 ? 64.509 24.654 23.938 1.00 50.64 111 LYS A O 1
ATOM 856 N N . ALA A 1 112 ? 63.879 26.768 23.423 1.00 49.39 112 ALA A N 1
ATOM 857 C CA . ALA A 1 112 ? 63.367 26.409 22.095 1.00 48.89 112 ALA A CA 1
ATOM 858 C C . ALA A 1 112 ? 63.165 27.662 21.272 1.00 47.99 112 ALA A C 1
ATOM 859 O O . ALA A 1 112 ? 62.788 28.692 21.807 1.00 49.11 112 ALA A O 1
ATOM 861 N N . ASP A 1 113 ? 63.395 27.562 19.975 1.00 47.14 113 ASP A N 1
ATOM 862 C CA . ASP A 1 113 ? 63.298 28.689 19.050 1.00 46.82 113 ASP A CA 1
ATOM 863 C C . ASP A 1 113 ? 62.127 28.451 18.127 1.00 45.42 113 ASP A C 1
ATOM 864 O O . ASP A 1 113 ? 62.068 27.416 17.504 1.00 45.08 113 ASP A O 1
ATOM 869 N N . VAL A 1 114 ? 61.215 29.404 18.008 1.00 44.34 114 VAL A N 1
ATOM 870 C CA . VAL A 1 114 ? 60.147 29.303 17.014 1.00 43.69 114 VAL A CA 1
ATOM 871 C C . VAL A 1 114 ? 60.683 29.826 15.665 1.00 43.35 114 VAL A C 1
ATOM 872 O O . VAL A 1 114 ? 60.941 31.023 15.520 1.00 43.22 114 VAL A O 1
ATOM 876 N N . SER A 1 115 ? 60.887 28.925 14.705 1.00 42.68 115 SER A N 1
ATOM 877 C CA . SER A 1 115 ? 61.370 29.297 13.379 1.00 42.70 115 SER A CA 1
ATOM 878 C C . SER A 1 115 ? 60.346 30.181 12.694 1.00 42.47 115 SER A C 1
ATOM 879 O O . SER A 1 115 ? 60.659 31.290 12.242 1.00 43.24 115 SER A O 1
ATOM 882 N N . PHE A 1 116 ? 59.120 29.674 12.631 1.00 41.11 116 PHE A N 1
ATOM 883 C CA . PHE A 1 116 ? 58.017 30.347 11.998 1.00 40.59 116 PHE A CA 1
ATOM 884 C C . PHE A 1 116 ? 56.673 29.694 12.334 1.00 40.12 116 PHE A C 1
ATOM 885 O O . PHE A 1 116 ? 56.579 28.634 12.969 1.00 39.05 116 PHE A O 1
ATOM 893 N N . VAL A 1 117 ? 55.647 30.390 11.903 1.00 39.83 117 VAL A N 1
ATOM 894 C CA . VAL A 1 117 ? 54.275 30.023 12.097 1.00 40.59 117 VAL A CA 1
ATOM 895 C C . VAL A 1 117 ? 53.702 29.813 10.714 1.00 40.24 117 VAL A C 1
ATOM 896 O O . VAL A 1 117 ? 53.949 30.646 9.810 1.00 40.26 117 VAL A O 1
ATOM 900 N N . LEU A 1 118 ? 52.968 28.709 10.565 1.00 38.88 118 LEU A N 1
ATOM 901 C CA . LEU A 1 118 ? 52.232 28.354 9.368 1.00 39.39 118 LEU A CA 1
ATOM 902 C C . LEU A 1 118 ? 50.785 28.665 9.619 1.00 39.43 118 LEU A C 1
ATOM 903 O O . LEU A 1 118 ? 50.237 28.245 10.620 1.00 39.72 118 LEU A O 1
ATOM 908 N N . PHE A 1 119 ? 50.139 29.359 8.715 1.00 40.17 119 PHE A N 1
ATOM 909 C CA . PHE A 1 119 ? 48.759 29.724 8.930 1.00 41.41 119 PHE A CA 1
ATOM 910 C C . PHE A 1 119 ? 47.941 29.284 7.756 1.00 41.68 119 PHE A C 1
ATOM 911 O O . PHE A 1 119 ? 48.068 29.824 6.675 1.00 41.57 119 PHE A O 1
ATOM 919 N N . PHE A 1 120 ? 47.076 28.310 8.000 1.00 42.49 120 PHE A N 1
ATOM 920 C CA . PHE A 1 120 ? 46.239 27.734 6.966 1.00 43.06 120 PHE A CA 1
ATOM 921 C C . PHE A 1 120 ? 44.966 28.531 6.941 1.00 43.74 120 PHE A C 1
ATOM 922 O O . PHE A 1 120 ? 44.203 28.500 7.892 1.00 43.09 120 PHE A O 1
ATOM 930 N N . ASP A 1 121 ? 44.740 29.249 5.847 1.00 45.29 121 ASP A N 1
ATOM 931 C CA . ASP A 1 121 ? 43.599 30.146 5.773 1.00 47.06 121 ASP A CA 1
ATOM 932 C C . ASP A 1 121 ? 42.688 29.945 4.554 1.00 46.48 121 ASP A C 1
ATOM 933 O O . ASP A 1 121 ? 43.137 29.775 3.429 1.00 44.62 121 ASP A O 1
ATOM 938 N N . CYS A 1 122 ? 41.393 29.947 4.821 1.00 46.92 122 CYS A N 1
ATOM 939 C CA . CYS A 1 122 ? 40.369 29.982 3.776 1.00 47.83 122 CYS A CA 1
ATOM 940 C C . CYS A 1 122 ? 39.019 30.289 4.400 1.00 48.12 122 CYS A C 1
ATOM 941 O O . CYS A 1 122 ? 38.909 30.404 5.636 1.00 48.38 122 CYS A O 1
ATOM 944 N N . ASN A 1 123 ? 37.982 30.414 3.563 1.00 47.76 123 ASN A N 1
ATOM 945 C CA . ASN A 1 123 ? 36.727 30.925 4.067 1.00 46.96 123 ASN A CA 1
ATOM 946 C C . ASN A 1 123 ? 36.001 29.887 4.901 1.00 45.81 123 ASN A C 1
ATOM 947 O O . ASN A 1 123 ? 36.154 28.686 4.729 1.00 45.88 123 ASN A O 1
ATOM 952 N N . ASN A 1 124 ? 35.216 30.395 5.831 1.00 45.0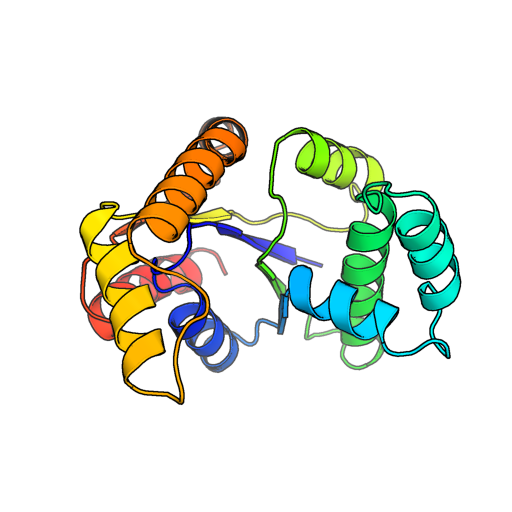5 124 ASN A N 1
ATOM 953 C CA . ASN A 1 124 ? 34.503 29.600 6.785 1.00 44.30 124 ASN A CA 1
ATOM 954 C C . ASN A 1 124 ? 33.712 28.478 6.145 1.00 43.28 124 ASN A C 1
ATOM 955 O O . ASN A 1 124 ? 33.741 27.341 6.626 1.00 41.57 124 ASN A O 1
ATOM 960 N N . GLU A 1 125 ? 32.982 28.799 5.073 1.00 41.83 125 GLU A N 1
ATOM 961 C CA . GLU A 1 125 ? 32.091 27.821 4.474 1.00 40.62 125 GLU A CA 1
ATOM 962 C C . GLU A 1 125 ? 32.800 26.544 4.037 1.00 39.28 125 GLU A C 1
ATOM 963 O O . GLU A 1 125 ? 32.268 25.459 4.255 1.00 37.21 125 GLU A O 1
ATOM 969 N N . ILE A 1 126 ? 33.977 26.680 3.420 1.00 38.34 126 ILE A N 1
ATOM 970 C CA . ILE A 1 126 ? 34.724 25.534 2.926 1.00 38.80 126 ILE A CA 1
ATOM 971 C C . ILE A 1 126 ? 35.234 24.663 4.107 1.00 38.33 126 ILE A C 1
ATOM 972 O O . ILE A 1 126 ? 35.226 23.438 4.023 1.00 37.23 126 ILE A O 1
ATOM 977 N N . CYS A 1 127 ? 35.685 25.319 5.175 1.00 37.81 127 CYS A N 1
ATOM 978 C CA . CYS A 1 127 ? 36.058 24.657 6.420 1.00 37.99 127 CYS A CA 1
ATOM 979 C C . CYS A 1 127 ? 34.914 23.889 6.973 1.00 37.72 127 CYS A C 1
ATOM 980 O O . CYS A 1 127 ? 35.078 22.722 7.317 1.00 36.87 127 CYS A O 1
ATOM 983 N N . ILE A 1 128 ? 33.764 24.550 7.075 1.00 37.25 128 ILE A N 1
ATOM 984 C CA . ILE A 1 128 ? 32.585 23.917 7.640 1.00 37.85 128 ILE A CA 1
ATOM 985 C C . ILE A 1 128 ? 32.170 22.668 6.844 1.00 38.13 128 ILE A C 1
ATOM 986 O O . ILE A 1 128 ? 31.890 21.631 7.434 1.00 36.94 128 ILE A O 1
ATOM 991 N N . GLU A 1 129 ? 32.149 22.767 5.517 1.00 39.14 129 GLU A N 1
ATOM 992 C CA . GLU A 1 129 ? 31.762 21.619 4.663 1.00 40.48 129 GLU A CA 1
ATOM 993 C C . GLU A 1 129 ? 32.711 20.460 4.881 1.00 39.44 129 GLU A C 1
ATOM 994 O O . GLU A 1 129 ? 32.285 19.317 5.002 1.00 39.16 129 GLU A O 1
ATOM 1000 N N . ARG A 1 130 ? 34.001 20.750 4.946 1.00 39.30 130 ARG A N 1
ATOM 1001 C CA . ARG A 1 130 ? 34.958 19.691 5.232 1.00 39.56 130 ARG A CA 1
ATOM 1002 C C . ARG A 1 130 ? 34.648 18.973 6.548 1.00 39.61 130 ARG A C 1
ATOM 1003 O O . ARG A 1 130 ? 34.615 17.755 6.579 1.00 38.36 130 ARG A O 1
ATOM 1011 N N . CYS A 1 131 ? 34.397 19.717 7.620 1.00 40.05 131 CYS A N 1
ATOM 1012 C CA . CYS A 1 131 ? 34.136 19.094 8.907 1.00 40.89 131 CYS A CA 1
ATOM 1013 C C . CYS A 1 131 ? 32.870 18.279 8.842 1.00 42.43 131 CYS A C 1
ATOM 1014 O O . CYS A 1 131 ? 32.835 17.150 9.346 1.00 43.10 131 CYS A O 1
ATOM 1017 N N . LEU A 1 132 ? 31.849 18.805 8.187 1.00 44.01 132 LEU A N 1
ATOM 1018 C CA . LEU A 1 132 ? 30.570 18.085 8.072 1.00 45.50 132 LEU A CA 1
ATOM 1019 C C . LEU A 1 132 ? 30.679 16.793 7.243 1.00 46.77 132 LEU A C 1
ATOM 1020 O O . LEU A 1 132 ? 30.085 15.782 7.612 1.00 46.44 132 LEU A O 1
ATOM 1025 N N . GLU A 1 133 ? 31.445 16.813 6.154 1.00 48.52 133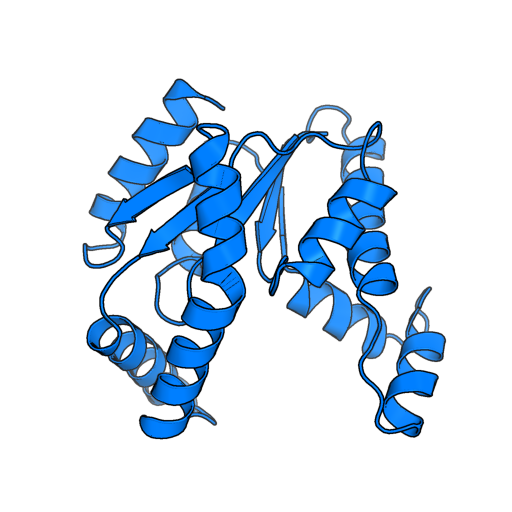 GLU A N 1
ATOM 1026 C CA . GLU A 1 133 ? 31.562 15.640 5.278 1.00 50.67 133 GLU A CA 1
ATOM 1027 C C . GLU A 1 133 ? 32.413 14.555 5.938 1.00 51.86 133 GLU A C 1
ATOM 1028 O O . GLU A 1 133 ? 32.128 13.360 5.805 1.00 52.41 133 GLU A O 1
ATOM 1034 N N . ARG A 1 134 ? 33.419 14.962 6.700 1.00 53.15 134 ARG A N 1
ATOM 1035 C CA . ARG A 1 134 ? 34.196 14.023 7.514 1.00 54.46 134 ARG A CA 1
ATOM 1036 C C . ARG A 1 134 ? 33.313 13.389 8.588 1.00 55.69 134 ARG A C 1
ATOM 1037 O O . ARG A 1 134 ? 33.450 12.215 8.901 1.00 55.61 134 ARG A O 1
ATOM 1045 N N . GLY A 1 135 ? 32.394 14.173 9.132 1.00 57.25 135 GLY A N 1
ATOM 1046 C CA . GLY A 1 135 ? 31.462 13.679 10.119 1.00 58.69 135 GLY A CA 1
ATOM 1047 C C . GLY A 1 135 ? 30.542 12.616 9.547 1.00 60.13 135 GLY A C 1
ATOM 1048 O O . GLY A 1 135 ? 30.601 11.473 9.990 1.00 60.07 135 GLY A O 1
ATOM 1049 N N . LYS A 1 136 ? 29.709 13.001 8.575 1.00 61.75 136 LYS A N 1
ATOM 1050 C CA . LYS A 1 136 ? 28.729 12.112 7.932 1.00 63.33 136 LYS A CA 1
ATOM 1051 C C . LYS A 1 136 ? 29.351 10.775 7.564 1.00 64.24 136 LYS A C 1
ATOM 1052 O O . LYS A 1 136 ? 28.911 9.731 8.032 1.00 64.44 136 LYS A O 1
ATOM 1058 N N . SER A 1 137 ? 30.417 10.827 6.777 1.00 65.48 137 SER A N 1
ATOM 1059 C CA . SER A 1 137 ? 31.071 9.634 6.253 1.00 66.42 137 SER A CA 1
ATOM 1060 C C . SER A 1 137 ? 31.738 8.691 7.290 1.00 67.66 137 SER A C 1
ATOM 1061 O O . SER A 1 137 ? 32.355 7.698 6.914 1.00 67.25 137 SER A O 1
ATOM 1064 N N . SER A 1 138 ? 31.613 8.985 8.582 1.00 69.20 138 SER A N 1
ATOM 1065 C CA . SER A 1 138 ? 32.099 8.084 9.626 1.00 70.28 138 SER A CA 1
ATOM 1066 C C . SER A 1 138 ? 31.224 8.114 10.883 1.00 71.86 138 SER A C 1
ATOM 1067 O O . SER A 1 138 ? 31.326 9.047 11.688 1.00 72.61 138 SER A O 1
ATOM 1070 N N . GLY A 1 139 ? 30.381 7.096 11.065 1.00 73.18 139 GLY A N 1
ATOM 1071 C CA . GLY A 1 139 ? 29.542 6.994 12.254 1.00 74.26 139 GLY A CA 1
ATOM 1072 C C . GLY A 1 139 ? 28.586 8.171 12.314 1.00 75.29 139 GLY A C 1
ATOM 1073 O O . GLY A 1 139 ? 27.450 8.074 11.836 1.00 75.71 139 GLY A O 1
ATOM 1074 N N . ARG A 1 140 ? 29.043 9.252 12.953 1.00 76.18 140 ARG A N 1
ATOM 1075 C CA . ARG A 1 140 ? 28.569 10.635 12.701 1.00 76.99 140 ARG A CA 1
ATOM 1076 C C . ARG A 1 140 ? 29.213 11.671 13.645 1.00 76.95 140 ARG A C 1
ATOM 1077 O O . ARG A 1 140 ? 29.726 11.336 14.729 1.00 77.27 140 ARG A O 1
ATOM 1085 N N . SER A 1 141 ? 29.197 12.930 13.205 1.00 76.79 141 SER A N 1
ATOM 1086 C CA . SER A 1 141 ? 29.674 14.059 14.019 1.00 76.34 141 SER A CA 1
ATOM 1087 C C . SER A 1 141 ? 28.711 14.466 15.159 1.00 75.78 141 SER A C 1
ATOM 1088 O O . SER A 1 141 ? 27.494 14.551 14.988 1.00 75.85 141 SER A O 1
ATOM 1091 N N . ASP A 1 142 ? 29.295 14.696 16.329 1.00 75.10 142 ASP A N 1
ATOM 1092 C CA . ASP A 1 142 ? 28.738 15.607 17.337 1.00 74.53 142 ASP A CA 1
ATOM 1093 C C . ASP A 1 142 ? 28.306 16.999 16.780 1.00 72.92 142 ASP A C 1
ATOM 1094 O O . ASP A 1 142 ? 27.260 17.533 17.176 1.00 73.11 142 ASP A O 1
ATOM 1099 N N . ASP A 1 143 ? 29.109 17.562 15.867 1.00 70.80 143 ASP A N 1
ATOM 1100 C CA . ASP A 1 143 ? 28.973 18.964 15.404 1.00 68.96 143 ASP A CA 1
ATOM 1101 C C . ASP A 1 143 ? 27.996 19.179 14.250 1.00 66.20 143 ASP A C 1
ATOM 1102 O O . ASP A 1 143 ? 28.122 18.558 13.208 1.00 66.47 143 ASP A O 1
ATOM 1107 N N . ASN A 1 144 ? 27.054 20.095 14.426 1.00 62.96 144 ASN A N 1
ATOM 1108 C CA . ASN A 1 144 ? 26.266 20.595 13.306 1.00 60.26 144 ASN A CA 1
ATOM 1109 C C . ASN A 1 144 ? 26.807 21.937 12.789 1.00 57.73 144 ASN A C 1
ATOM 1110 O O . ASN A 1 144 ? 27.738 22.506 13.355 1.00 56.60 144 ASN A O 1
ATOM 1115 N N . ARG A 1 145 ? 26.224 22.423 11.704 1.00 55.24 145 ARG A N 1
ATOM 1116 C CA . ARG A 1 145 ? 26.721 23.617 11.025 1.00 53.81 145 ARG A CA 1
ATOM 1117 C C . ARG A 1 145 ? 26.945 24.810 11.970 1.00 52.28 145 ARG A C 1
ATOM 1118 O O . ARG A 1 145 ? 27.942 25.487 11.859 1.00 50.88 145 ARG A O 1
ATOM 1126 N N . GLU A 1 146 ? 26.039 25.056 12.904 1.00 51.12 146 GLU A N 1
ATOM 1127 C CA . GLU A 1 146 ? 26.139 26.277 13.682 1.00 51.01 146 GLU A CA 1
ATOM 1128 C C . GLU A 1 146 ? 27.120 26.202 14.854 1.00 49.64 146 GLU A C 1
ATOM 1129 O O . GLU A 1 146 ? 27.688 27.213 15.225 1.00 47.42 146 GLU A O 1
ATOM 1135 N N . SER A 1 147 ? 27.377 25.004 15.380 1.00 49.00 147 SER A N 1
ATOM 1136 C CA . SER A 1 147 ? 28.483 24.834 16.326 1.00 49.11 147 SER A CA 1
ATOM 1137 C C . SER A 1 147 ? 29.827 24.978 15.616 1.00 48.30 147 SER A C 1
ATOM 1138 O O . SER A 1 147 ? 30.779 25.427 16.216 1.00 48.34 147 SER A O 1
ATOM 1141 N N . LEU A 1 148 ? 29.903 24.592 14.341 1.00 47.65 148 LEU A N 1
ATOM 1142 C CA . LEU A 1 148 ? 31.152 24.686 13.597 1.00 46.80 148 LEU A CA 1
ATOM 1143 C C . LEU A 1 148 ? 31.464 26.139 13.320 1.00 47.12 148 LEU A C 1
ATOM 1144 O O . LEU A 1 148 ? 32.595 26.587 13.546 1.00 45.65 148 LEU A O 1
ATOM 1149 N N . GLU A 1 149 ? 30.457 26.875 12.844 1.00 47.61 149 GLU A N 1
ATOM 1150 C CA . GLU A 1 149 ? 30.647 28.284 12.506 1.00 48.22 149 GLU A CA 1
ATOM 1151 C C . GLU A 1 149 ? 31.031 29.101 13.725 1.00 47.35 149 GLU A C 1
ATOM 1152 O O . GLU A 1 149 ? 31.838 30.002 13.610 1.00 46.80 149 GLU A O 1
ATOM 1158 N N . LYS A 1 150 ? 30.478 28.762 14.888 1.00 46.88 150 LYS A N 1
ATOM 1159 C CA . LYS A 1 150 ? 30.854 29.411 16.159 1.00 47.04 150 LYS A CA 1
ATOM 1160 C C . LYS A 1 150 ? 32.301 29.131 16.550 1.00 45.61 150 LYS A C 1
ATOM 1161 O O . LYS A 1 150 ? 32.998 30.024 17.009 1.00 44.80 150 LYS A O 1
ATOM 1167 N N . ARG A 1 151 ? 32.729 27.884 16.381 1.00 44.48 151 ARG A N 1
ATOM 1168 C CA . ARG A 1 151 ? 34.087 27.481 16.720 1.00 44.63 151 ARG A CA 1
ATOM 1169 C C . ARG A 1 151 ? 35.125 28.158 15.813 1.00 43.30 151 ARG A C 1
ATOM 1170 O O . ARG A 1 151 ? 36.182 28.550 16.270 1.00 42.55 151 ARG A O 1
ATOM 1178 N N . ILE A 1 152 ? 34.797 28.298 14.536 1.00 42.41 152 ILE A N 1
ATOM 1179 C CA . ILE A 1 152 ? 35.693 28.891 13.579 1.00 42.01 152 ILE A CA 1
ATOM 1180 C C . ILE A 1 152 ? 35.820 30.370 13.871 1.00 41.41 152 ILE A C 1
ATOM 1181 O O . ILE A 1 152 ? 36.937 30.892 13.914 1.00 39.43 152 ILE A O 1
ATOM 1186 N N . GLN A 1 153 ? 34.696 31.014 14.170 1.00 41.46 153 GLN A N 1
ATOM 1187 C CA . GLN A 1 153 ? 34.683 32.453 14.441 1.00 41.82 153 GLN A CA 1
ATOM 1188 C C . GLN A 1 153 ? 35.527 32.780 15.671 1.00 40.91 153 GLN A C 1
ATOM 1189 O O . GLN A 1 153 ? 36.365 33.672 15.626 1.00 40.54 153 GLN A O 1
ATOM 1195 N N . THR A 1 154 ? 35.340 32.048 16.758 1.00 40.46 154 THR A N 1
ATOM 1196 C CA . THR A 1 154 ? 36.070 32.377 17.970 1.00 41.08 154 THR A CA 1
ATOM 1197 C C . THR A 1 154 ? 37.561 31.923 17.897 1.00 40.40 154 THR A C 1
ATOM 1198 O O . THR A 1 154 ? 38.409 32.474 18.595 1.00 39.63 154 THR A O 1
ATOM 1202 N N . TYR A 1 155 ? 37.898 30.994 16.985 1.00 39.70 155 TYR A N 1
ATOM 1203 C CA . TYR A 1 155 ? 39.299 30.604 16.789 1.00 39.08 155 TYR A CA 1
ATOM 1204 C C . TYR A 1 155 ? 40.044 31.717 16.042 1.00 39.17 155 TYR A C 1
ATOM 1205 O O . TYR A 1 155 ? 41.180 32.062 16.371 1.00 37.26 155 TYR A O 1
ATOM 1214 N N . LEU A 1 156 ? 39.403 32.245 15.010 1.00 39.28 156 LEU A N 1
ATOM 1215 C CA . LEU A 1 156 ? 39.992 33.340 14.242 1.00 40.32 156 LEU A CA 1
ATOM 1216 C C . LEU A 1 156 ? 40.144 34.574 15.140 1.00 40.27 156 LEU A C 1
ATOM 1217 O O . LEU A 1 156 ? 41.169 35.200 15.155 1.00 40.02 156 LEU A O 1
ATOM 1222 N N . GLN A 1 157 ? 39.141 34.862 15.945 1.00 41.16 157 GLN A N 1
ATOM 1223 C CA . GLN A 1 157 ? 39.232 35.983 16.872 1.00 42.43 157 GLN A CA 1
ATOM 1224 C C . GLN A 1 157 ? 40.363 35.818 17.913 1.00 41.68 157 GLN A C 1
ATOM 1225 O O . GLN A 1 157 ? 41.056 36.772 18.230 1.00 40.31 157 GLN A O 1
ATOM 1231 N N . SER A 1 158 ? 40.543 34.600 18.422 1.00 41.64 158 SER A N 1
ATOM 1232 C CA . SER A 1 158 ? 41.547 34.331 19.461 1.00 41.33 158 SER A CA 1
ATOM 1233 C C . SER A 1 158 ? 42.960 34.337 18.946 1.00 41.10 158 SER A C 1
ATOM 1234 O O . SER A 1 158 ? 43.865 34.698 19.666 1.00 40.45 158 SER A O 1
ATOM 1237 N N . THR A 1 159 ? 43.146 33.876 17.712 1.00 41.34 159 THR A N 1
ATOM 1238 C CA . THR A 1 159 ? 44.485 33.733 17.118 1.00 41.34 159 THR A CA 1
ATOM 1239 C C . THR A 1 159 ? 44.900 34.926 16.264 1.00 41.41 159 THR A C 1
ATOM 1240 O O . THR A 1 159 ? 46.032 34.976 15.814 1.00 40.36 159 THR A O 1
ATOM 1244 N N . LYS A 1 160 ? 43.992 35.866 16.019 1.00 41.73 160 LYS A N 1
ATOM 1245 C CA . LYS A 1 160 ? 44.380 37.064 15.274 1.00 42.84 160 LYS A CA 1
ATOM 1246 C C . LYS A 1 160 ? 45.571 37.835 15.878 1.00 41.43 160 LYS A C 1
ATOM 1247 O O . LYS A 1 160 ? 46.446 38.232 15.125 1.00 41.30 160 LYS A O 1
ATOM 1253 N N . PRO A 1 161 ? 45.603 38.074 17.195 1.00 40.49 161 PRO A N 1
ATOM 1254 C CA . PRO A 1 161 ? 46.767 38.733 17.819 1.00 39.72 161 PRO A CA 1
ATOM 1255 C C . PRO A 1 161 ? 48.062 37.937 17.712 1.00 38.82 161 PRO A C 1
ATOM 1256 O O . PRO A 1 161 ? 49.136 38.531 17.659 1.00 39.39 161 PRO A O 1
ATOM 1260 N N . ILE A 1 162 ? 47.962 36.610 17.682 1.00 38.24 162 ILE A N 1
ATOM 1261 C CA . ILE A 1 162 ? 49.126 35.752 17.440 1.00 37.34 162 ILE A CA 1
ATOM 1262 C C . ILE A 1 162 ? 49.630 35.974 16.021 1.00 37.44 162 ILE A C 1
ATOM 1263 O O . ILE A 1 162 ? 50.818 36.183 15.799 1.00 36.23 162 ILE A O 1
ATOM 1268 N N . ILE A 1 163 ? 48.722 35.963 15.059 1.00 38.57 163 ILE A N 1
ATOM 1269 C CA . ILE A 1 163 ? 49.129 36.171 13.678 1.00 39.95 163 ILE A CA 1
ATOM 1270 C C . ILE A 1 163 ? 49.743 37.579 13.553 1.00 40.61 163 ILE A C 1
ATOM 1271 O O . ILE A 1 163 ? 50.832 37.724 13.011 1.00 40.62 163 ILE A O 1
ATOM 1276 N N . ASP A 1 164 ? 49.047 38.588 14.072 1.00 41.53 164 ASP A N 1
ATOM 1277 C CA . ASP A 1 164 ? 49.527 39.984 14.062 1.00 42.85 164 ASP A CA 1
ATOM 1278 C C . ASP A 1 164 ? 50.931 40.131 14.602 1.00 42.84 164 ASP A C 1
ATOM 1279 O O . ASP A 1 164 ? 51.761 40.798 13.995 1.00 44.04 164 ASP A O 1
ATOM 1284 N N . LEU A 1 165 ? 51.198 39.475 15.725 1.00 43.08 165 LEU A N 1
ATOM 1285 C CA . LEU A 1 165 ? 52.493 39.518 16.380 1.00 43.23 165 LEU A CA 1
ATOM 1286 C C . LEU A 1 165 ? 53.606 38.872 15.561 1.00 43.36 165 LEU A C 1
ATOM 1287 O O . LEU A 1 165 ? 54.717 39.418 15.454 1.00 42.82 165 LEU A O 1
ATOM 1292 N N . TYR A 1 166 ? 53.328 37.699 14.994 1.00 42.84 166 TYR A N 1
ATOM 1293 C CA . TYR A 1 166 ? 54.332 36.992 14.207 1.00 42.85 166 TYR A CA 1
ATOM 1294 C C . TYR A 1 166 ? 54.549 37.647 12.841 1.00 43.18 166 TYR A C 1
ATOM 1295 O O . TYR A 1 166 ? 55.622 37.540 12.283 1.00 42.52 166 TYR A O 1
ATOM 1304 N N . GLU A 1 167 ? 53.523 38.300 12.314 1.00 44.58 167 GLU A N 1
ATOM 1305 C CA . GLU A 1 167 ? 53.659 39.139 11.129 1.00 46.51 167 GLU A CA 1
ATOM 1306 C C . GLU A 1 167 ? 54.707 40.254 11.372 1.00 47.20 167 GLU A C 1
ATOM 1307 O O . GLU A 1 167 ? 55.625 40.458 10.568 1.00 47.12 167 GLU A O 1
ATOM 1313 N N . GLU A 1 168 ? 54.576 40.915 12.519 1.00 48.03 168 GLU A N 1
ATOM 1314 C CA . GLU A 1 168 ? 55.455 42.002 12.925 1.00 48.98 168 GLU A CA 1
ATOM 1315 C C . GLU A 1 168 ? 56.909 41.601 12.870 1.00 49.50 168 GLU A C 1
ATOM 1316 O O . GLU A 1 168 ? 57.740 42.417 12.510 1.00 49.56 168 GLU A O 1
ATOM 1322 N N . MET A 1 169 ? 57.237 40.355 13.217 1.00 50.07 169 MET A N 1
ATOM 1323 C CA . MET A 1 169 ? 58.634 39.921 13.071 1.00 50.03 169 MET A CA 1
ATOM 1324 C C . MET A 1 169 ? 58.966 39.101 11.845 1.00 48.34 169 MET A C 1
ATOM 1325 O O . MET A 1 169 ? 60.005 38.482 11.810 1.00 48.46 169 MET A O 1
ATOM 1330 N N . GLY A 1 170 ? 58.118 39.138 10.826 1.00 47.37 170 GLY A N 1
ATOM 1331 C CA . GLY A 1 170 ? 58.396 38.463 9.562 1.00 46.84 170 GLY A CA 1
ATOM 1332 C C . GLY A 1 170 ? 58.318 36.936 9.555 1.00 46.21 170 GLY A C 1
ATOM 1333 O O . GLY A 1 170 ? 59.016 36.265 8.758 1.00 45.29 170 GLY A O 1
ATOM 1334 N N . LYS A 1 171 ? 57.489 36.378 10.435 1.00 45.07 171 LYS A N 1
ATOM 1335 C CA . LYS A 1 171 ? 57.565 34.942 10.735 1.00 45.08 171 LYS A CA 1
ATOM 1336 C C . LYS A 1 171 ? 56.306 34.144 10.334 1.00 44.60 171 LYS A C 1
ATOM 1337 O O . LYS A 1 171 ? 56.252 32.931 10.537 1.00 44.01 171 LYS A O 1
ATOM 1343 N N . VAL A 1 172 ? 55.302 34.828 9.794 1.00 43.94 172 VAL A N 1
ATOM 1344 C CA . VAL A 1 172 ? 54.102 34.186 9.292 1.00 43.80 172 VAL A CA 1
ATOM 1345 C C . VAL A 1 172 ? 54.248 33.759 7.829 1.00 44.25 172 VAL A C 1
ATOM 1346 O O . VAL A 1 172 ? 54.489 34.588 6.946 1.00 43.69 172 VAL A O 1
ATOM 1350 N N . LYS A 1 173 ? 54.043 32.471 7.577 1.00 44.30 173 LYS A N 1
ATOM 1351 C CA . LYS A 1 173 ? 53.860 31.957 6.235 1.00 44.59 173 LYS A CA 1
ATOM 1352 C C . LYS A 1 173 ? 52.375 31.582 6.054 1.00 44.77 173 LYS A C 1
ATOM 1353 O O . LYS A 1 173 ? 51.894 30.571 6.587 1.00 44.51 173 LYS A O 1
ATOM 1359 N N . LYS A 1 174 ? 51.660 32.430 5.333 1.00 45.16 174 LYS A N 1
ATOM 1360 C CA . LYS A 1 174 ? 50.264 32.218 4.980 1.00 46.32 174 LYS A CA 1
ATOM 1361 C C . LYS A 1 174 ? 50.180 31.175 3.869 1.00 46.46 174 LYS A C 1
ATOM 1362 O O . LYS A 1 174 ? 50.992 31.192 2.944 1.00 46.17 174 LYS A O 1
ATOM 1368 N N . ILE A 1 175 ? 49.193 30.280 3.980 1.00 46.29 175 ILE A N 1
ATOM 1369 C CA . ILE A 1 175 ? 48.892 29.284 2.970 1.00 46.09 175 ILE A CA 1
ATOM 1370 C C . ILE A 1 175 ? 47.437 29.424 2.547 1.00 46.49 175 ILE A C 1
ATOM 1371 O O . ILE A 1 175 ? 46.553 29.614 3.391 1.00 45.85 175 ILE A O 1
ATOM 1376 N N . ASP A 1 176 ? 47.177 29.285 1.248 1.00 47.00 176 ASP A N 1
ATOM 1377 C CA . ASP A 1 176 ? 45.809 29.287 0.738 1.00 47.44 176 ASP A CA 1
ATOM 1378 C C . ASP A 1 176 ? 45.241 27.876 0.886 1.00 47.41 176 ASP A C 1
ATOM 1379 O O . ASP A 1 176 ? 45.482 26.998 0.046 1.00 47.42 176 ASP A O 1
ATOM 1384 N N . ALA A 1 177 ? 44.475 27.670 1.948 1.00 46.89 177 ALA A N 1
ATOM 1385 C CA . ALA A 1 177 ? 43.973 26.355 2.286 1.00 47.37 177 ALA A CA 1
ATOM 1386 C C . ALA A 1 177 ? 42.670 25.963 1.570 1.00 47.50 177 ALA A C 1
ATOM 1387 O O . ALA A 1 177 ? 42.084 24.935 1.894 1.00 47.54 177 ALA A O 1
ATOM 1389 N N . SER A 1 178 ? 42.218 26.763 0.609 1.00 47.51 178 SER A N 1
ATOM 1390 C CA . SER A 1 178 ? 41.007 26.451 -0.152 1.00 47.98 178 SER A CA 1
ATOM 1391 C C . SER A 1 178 ? 41.282 25.500 -1.317 1.00 48.46 178 SER A C 1
ATOM 1392 O O . SER A 1 178 ? 40.366 24.931 -1.883 1.00 47.95 178 SER A O 1
ATOM 1395 N N . LYS A 1 179 ? 42.549 25.349 -1.689 1.00 49.62 179 LYS A N 1
ATOM 1396 C CA . LYS A 1 179 ? 42.924 24.539 -2.841 1.00 50.39 179 LYS A CA 1
ATOM 1397 C C . LYS A 1 179 ? 43.000 23.067 -2.434 1.00 50.53 179 LYS A C 1
ATOM 1398 O O . LYS A 1 179 ? 42.810 22.736 -1.266 1.00 50.15 179 LYS A O 1
ATOM 1404 N N . SER A 1 180 ? 43.262 22.186 -3.400 1.00 50.48 180 SER A N 1
ATOM 1405 C CA . SER A 1 180 ? 43.287 20.753 -3.126 1.00 50.67 180 SER A CA 1
ATOM 1406 C C . SER A 1 180 ? 44.540 20.356 -2.374 1.00 49.94 180 SER A C 1
ATOM 1407 O O . SER A 1 180 ? 45.548 21.062 -2.397 1.00 49.77 180 SER A O 1
ATOM 1410 N N . VAL A 1 181 ? 44.474 19.192 -1.742 1.00 49.18 181 VAL A N 1
ATOM 1411 C CA . VAL A 1 181 ? 45.557 18.698 -0.899 1.00 48.99 181 VAL A CA 1
ATOM 1412 C C . VAL A 1 181 ? 46.955 18.883 -1.526 1.00 48.96 181 VAL A C 1
ATOM 1413 O O . VAL A 1 181 ? 47.857 19.386 -0.857 1.00 47.79 181 VAL A O 1
ATOM 1417 N N . ASP A 1 182 ? 47.122 18.494 -2.796 1.00 49.65 182 ASP A N 1
ATOM 1418 C CA . ASP A 1 182 ? 48.442 18.530 -3.473 1.00 50.02 182 ASP A CA 1
ATOM 1419 C C . ASP A 1 182 ? 48.888 19.940 -3.882 1.00 48.80 182 ASP A C 1
ATOM 1420 O O . ASP A 1 182 ? 50.072 20.231 -3.917 1.00 48.28 182 ASP A O 1
ATOM 1425 N N . GLU A 1 183 ? 47.939 20.789 -4.238 1.00 48.30 183 GLU A N 1
ATOM 1426 C CA . GLU A 1 183 ? 48.229 22.191 -4.486 1.00 48.11 183 GLU A CA 1
ATOM 1427 C C . GLU A 1 183 ? 48.726 22.891 -3.219 1.00 46.27 183 GLU A C 1
ATOM 1428 O O . GLU A 1 183 ? 49.691 23.645 -3.261 1.00 45.38 183 GLU A O 1
ATOM 1434 N N . VAL A 1 184 ? 48.074 22.610 -2.097 1.00 44.35 184 VAL A N 1
ATOM 1435 C CA . VAL A 1 184 ? 48.454 23.198 -0.826 1.00 43.23 184 VAL A CA 1
ATOM 1436 C C . VAL A 1 184 ? 49.824 22.701 -0.418 1.00 42.19 184 VAL A C 1
ATOM 1437 O O . VAL A 1 184 ? 50.624 23.460 0.104 1.00 41.71 184 VAL A O 1
ATOM 1441 N N . PHE A 1 185 ? 50.095 21.427 -0.663 1.00 41.77 185 PHE A N 1
ATOM 1442 C CA . PHE A 1 185 ? 51.357 20.848 -0.248 1.00 41.52 185 PHE A CA 1
ATOM 1443 C C . PHE A 1 185 ? 52.506 21.406 -1.079 1.00 42.03 185 PHE A C 1
ATOM 1444 O O . PHE A 1 185 ? 53.597 21.598 -0.537 1.00 41.48 185 PHE A O 1
ATOM 1452 N N . ASP A 1 186 ? 52.271 21.654 -2.376 1.00 42.16 186 ASP A N 1
ATOM 1453 C CA . ASP A 1 186 ? 53.259 22.389 -3.205 1.00 42.59 186 ASP A CA 1
ATOM 1454 C C . ASP A 1 186 ? 53.639 23.727 -2.544 1.00 41.65 186 ASP A C 1
ATOM 1455 O O . ASP A 1 186 ? 54.813 24.058 -2.482 1.00 40.80 186 ASP A O 1
ATOM 1460 N N . GLU A 1 187 ? 52.653 24.477 -2.034 1.00 41.05 187 GLU A N 1
ATOM 1461 C CA . GLU A 1 187 ? 52.935 25.699 -1.273 1.00 41.08 187 GLU A CA 1
ATOM 1462 C C . GLU A 1 187 ? 53.734 25.418 -0.008 1.00 40.32 187 GLU A C 1
ATOM 1463 O O . GLU A 1 187 ? 54.648 26.184 0.321 1.00 40.62 187 GLU A O 1
ATOM 1469 N N . VAL A 1 188 ? 53.396 24.322 0.699 1.00 38.83 188 VAL A N 1
ATOM 1470 C CA . VAL A 1 188 ? 54.067 23.991 1.936 1.00 37.41 188 VAL A CA 1
ATOM 1471 C C . VAL A 1 188 ? 55.509 23.672 1.614 1.00 37.50 188 VAL A C 1
ATOM 1472 O O . VAL A 1 188 ? 56.405 24.074 2.334 1.00 37.25 188 VAL A O 1
ATOM 1476 N N . VAL A 1 189 ? 55.744 22.965 0.517 1.00 38.48 189 VAL A N 1
ATOM 1477 C CA . VAL A 1 189 ? 57.104 22.550 0.113 1.00 38.87 189 VAL A CA 1
ATOM 1478 C C . VAL A 1 189 ? 57.999 23.743 -0.275 1.00 39.51 189 VAL A C 1
ATOM 1479 O O . VAL A 1 189 ? 59.223 23.700 -0.053 1.00 40.02 189 VAL A O 1
ATOM 1483 N N . GLN A 1 190 ? 57.414 24.786 -0.854 1.00 39.65 190 GLN A N 1
ATOM 1484 C CA . GLN A 1 190 ? 58.168 25.995 -1.191 1.00 40.75 190 GLN A CA 1
ATOM 1485 C C . GLN A 1 190 ? 58.734 26.612 0.084 1.00 41.98 190 GLN A C 1
ATOM 1486 O O . GLN A 1 190 ? 59.897 27.027 0.106 1.00 42.52 190 GLN A O 1
ATOM 1492 N N . ILE A 1 191 ? 57.914 26.633 1.140 1.00 42.55 191 ILE A N 1
ATOM 1493 C CA . ILE A 1 191 ? 58.297 27.176 2.436 1.00 42.86 191 ILE A CA 1
ATOM 1494 C C . ILE A 1 191 ? 59.384 26.364 3.121 1.00 43.57 191 ILE A C 1
ATOM 1495 O O . ILE A 1 191 ? 60.408 26.926 3.509 1.00 43.57 191 ILE A O 1
ATOM 1500 N N . PHE A 1 192 ? 59.182 25.047 3.266 1.00 44.04 192 PHE A N 1
ATOM 1501 C CA . PHE A 1 192 ? 60.113 24.210 4.023 1.00 43.86 192 PHE A CA 1
ATOM 1502 C C . PHE A 1 192 ? 61.461 23.975 3.290 1.00 45.89 192 PHE A C 1
ATOM 1503 O O . PHE A 1 192 ? 62.510 23.849 3.951 1.00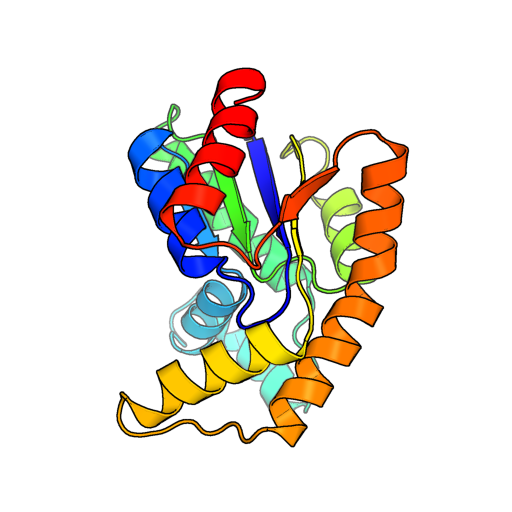 46.02 192 PHE A O 1
ATOM 1511 N N . ASP A 1 193 ? 61.445 23.922 1.957 1.00 48.02 193 ASP A N 1
ATOM 1512 C CA . ASP A 1 193 ? 62.691 23.854 1.145 1.00 50.04 193 ASP A CA 1
ATOM 1513 C C . ASP A 1 193 ? 63.574 25.091 1.289 1.00 51.72 193 ASP A C 1
ATOM 1514 O O . ASP A 1 193 ? 64.795 24.976 1.374 1.00 52.03 193 ASP A O 1
ATOM 1519 N N . LYS A 1 194 ? 62.940 26.262 1.286 1.00 54.01 194 LYS A N 1
ATOM 1520 C CA . LYS A 1 194 ? 63.596 27.520 1.626 1.00 56.17 194 LYS A CA 1
ATOM 1521 C C . LYS A 1 194 ? 64.131 27.433 3.065 1.00 58.13 194 LYS A C 1
ATOM 1522 O O . LYS A 1 194 ? 65.267 27.022 3.268 1.00 58.71 194 LYS A O 1
ATOM 1528 N N . GLU A 1 195 ? 63.292 27.759 4.053 1.00 60.33 195 GLU A N 1
ATOM 1529 C CA . GLU A 1 195 ? 63.692 27.819 5.470 1.00 61.41 195 GLU A CA 1
ATOM 1530 C C . GLU A 1 195 ? 64.246 26.501 5.997 1.00 61.94 195 GLU A C 1
ATOM 1531 O O . GLU A 1 195 ? 65.465 26.249 5.925 1.00 62.63 195 GLU A O 1
ATOM 1537 N N . GLY A 1 196 ? 63.365 25.651 6.518 1.00 61.95 196 GLY A N 1
ATOM 1538 C CA . GLY A 1 196 ? 63.794 24.358 7.004 1.00 61.83 196 GLY A CA 1
ATOM 1539 C C . GLY A 1 196 ? 62.794 23.734 7.933 1.00 61.42 196 GLY A C 1
ATOM 1540 O O . GLY A 1 196 ? 62.979 22.590 8.310 1.00 61.23 196 GLY A O 1
#

Radius of gyration: 17.12 Å; Cα contacts (8 Å, |Δi|>4): 256; chains: 1; bounding box: 44×35×45 Å

Nearest PDB structures (foldseek):
  1tev-assembly1_A  TM=1.005E+00  e=6.749E-37  Homo sapiens
  7e9v-assembly1_A  TM=1.002E+00  e=1.442E-33  Homo sapiens
  1uke-assembly1_A  TM=8.482E-01  e=9.928E-19  Dictyostelium discoideum
  2bwj-assembly2_F  TM=8.829E-01  e=2.725E-17  Homo sapiens
  3cm0-assembly1_A  TM=8.330E-01  e=1.469E-15  Thermus thermophilus

B-factor: mean 44.68, std 9.63, range [27.31, 81.81]